Protein AF-0000000077541264 (afdb_homodimer)

Structure (mmCIF, N/CA/C/O backbone):
data_AF-0000000077541264-model_v1
#
loop_
_entity.id
_entity.type
_entity.pdbx_description
1 polymer 'Uncharacterized protein'
#
loop_
_atom_site.group_PDB
_atom_site.id
_atom_site.type_symbol
_atom_site.label_atom_id
_atom_site.label_alt_id
_atom_site.label_comp_id
_atom_site.label_asym_id
_atom_site.label_entity_id
_atom_site.label_seq_id
_atom_site.pdbx_PDB_ins_code
_atom_site.Cartn_x
_atom_site.Cartn_y
_atom_site.Cartn_z
_atom_site.occupancy
_atom_site.B_iso_or_equiv
_atom_site.auth_seq_id
_atom_site.auth_comp_id
_atom_site.auth_asym_id
_atom_site.auth_atom_id
_atom_site.pdbx_PDB_model_num
ATOM 1 N N . MET A 1 1 ? -2.215 32.094 -10.523 1 28.89 1 MET A N 1
ATOM 2 C CA . MET A 1 1 ? -2.414 31.5 -9.211 1 28.89 1 MET A CA 1
ATOM 3 C C . MET A 1 1 ? -1.686 30.172 -9.109 1 28.89 1 MET A C 1
ATOM 5 O O . MET A 1 1 ? -1.838 29.453 -8.117 1 28.89 1 MET A O 1
ATOM 9 N N . ALA A 1 2 ? -1.397 29.516 -10.156 1 43.06 2 ALA A N 1
ATOM 10 C CA . ALA A 1 2 ? -0.583 28.312 -10.312 1 43.06 2 ALA A CA 1
ATOM 11 C C . ALA A 1 2 ? 0.843 28.547 -9.82 1 43.06 2 ALA A C 1
ATOM 13 O O . ALA A 1 2 ? 1.668 27.641 -9.828 1 43.06 2 ALA A O 1
ATOM 14 N N . SER A 1 3 ? 1.383 29.672 -9.812 1 41.66 3 SER A N 1
ATOM 15 C CA . SER A 1 3 ? 2.689 30.203 -9.43 1 41.66 3 SER A CA 1
ATOM 16 C C . SER A 1 3 ? 3.025 29.844 -7.984 1 41.66 3 SER A C 1
ATOM 18 O O . SER A 1 3 ? 4.16 30.047 -7.539 1 41.66 3 SER A O 1
ATOM 20 N N . GLY A 1 4 ? 2.068 30 -7.016 1 40.31 4 GLY A N 1
ATOM 21 C CA . GLY A 1 4 ? 2.273 29.922 -5.578 1 40.31 4 GLY A CA 1
ATOM 22 C C . GLY A 1 4 ? 2.75 28.547 -5.125 1 40.31 4 GLY A C 1
ATOM 23 O O . GLY A 1 4 ? 3.07 28.359 -3.949 1 40.31 4 GLY A O 1
ATOM 24 N N . ALA A 1 5 ? 2.236 27.469 -5.66 1 46.62 5 ALA A N 1
ATOM 25 C CA . ALA A 1 5 ? 2.566 26.109 -5.238 1 46.62 5 ALA A CA 1
ATOM 26 C C . ALA A 1 5 ? 4.062 25.844 -5.371 1 46.62 5 ALA A C 1
ATOM 28 O O . ALA A 1 5 ? 4.633 25.078 -4.594 1 46.62 5 ALA A O 1
ATOM 29 N N . PHE A 1 6 ? 4.742 26.312 -6.535 1 51.78 6 PHE A N 1
ATOM 30 C CA . PHE A 1 6 ? 6.117 26.078 -6.965 1 51.78 6 PHE A CA 1
ATOM 31 C C . PHE A 1 6 ? 7.09 26.922 -6.156 1 51.78 6 PHE A C 1
ATOM 33 O O . PHE A 1 6 ? 8.273 27.016 -6.488 1 51.78 6 PHE A O 1
ATOM 40 N N . SER A 1 7 ? 6.59 27.984 -5.547 1 55.56 7 SER A N 1
ATOM 41 C CA . SER A 1 7 ? 7.562 28.938 -5.016 1 55.56 7 SER A CA 1
ATOM 42 C C . SER A 1 7 ? 8.484 28.266 -3.998 1 55.56 7 SER A C 1
ATOM 44 O O . SER A 1 7 ? 9.617 28.703 -3.801 1 55.56 7 SER A O 1
ATOM 46 N N . SER A 1 8 ? 8.07 27.094 -3.342 1 75.31 8 SER A N 1
ATOM 47 C CA . SER A 1 8 ? 8.914 26.594 -2.262 1 75.31 8 SER A CA 1
ATOM 48 C C . SER A 1 8 ? 9.648 25.312 -2.674 1 75.31 8 SER A C 1
ATOM 50 O O . SER A 1 8 ? 9.875 24.422 -1.851 1 75.31 8 SER A O 1
ATOM 52 N N . PHE A 1 9 ? 9.977 25.203 -4.059 1 87.94 9 PHE A N 1
ATOM 53 C CA . PHE A 1 9 ? 10.711 24.016 -4.48 1 87.94 9 PHE A CA 1
ATOM 54 C C . PHE A 1 9 ? 12.148 24.047 -3.984 1 87.94 9 PHE A C 1
ATOM 56 O O . PHE A 1 9 ? 12.789 25.109 -4.004 1 87.94 9 PHE A O 1
ATOM 63 N N . SER A 1 10 ? 12.68 23.016 -3.447 1 93.06 10 SER A N 1
ATOM 64 C CA . SER A 1 10 ? 14.055 22.766 -3.025 1 93.06 10 SER A CA 1
ATOM 65 C C . SER A 1 10 ? 14.617 21.516 -3.697 1 93.06 10 SER A C 1
ATOM 67 O O . SER A 1 10 ? 13.875 20.594 -4.016 1 93.06 10 SER A O 1
ATOM 69 N N . PRO A 1 11 ? 15.883 21.562 -4.09 1 94.31 11 PRO A N 1
ATOM 70 C CA . PRO A 1 11 ? 16.484 20.359 -4.664 1 94.31 11 PRO A CA 1
ATOM 71 C C . PRO A 1 11 ? 16.281 19.125 -3.797 1 94.31 11 PRO A C 1
ATOM 73 O O . PRO A 1 11 ? 16.281 18 -4.309 1 94.31 11 PRO A O 1
ATOM 76 N N . TRP A 1 12 ? 16.094 19.328 -2.498 1 96.12 12 TRP A N 1
ATOM 77 C CA . TRP A 1 12 ? 15.852 18.234 -1.571 1 96.12 12 TRP A CA 1
ATOM 78 C C . TRP A 1 12 ? 14.5 17.578 -1.847 1 96.12 12 TRP A C 1
ATOM 80 O O . TRP A 1 12 ? 14.203 16.5 -1.325 1 96.12 12 TRP A O 1
ATOM 90 N N . HIS A 1 13 ? 13.727 18.109 -2.699 1 98 13 HIS A N 1
ATOM 91 C CA . HIS A 1 13 ? 12.398 17.609 -3.012 1 98 13 HIS A CA 1
ATOM 92 C C . HIS A 1 13 ? 12.438 16.672 -4.215 1 98 13 HIS A C 1
ATOM 94 O O . HIS A 1 13 ? 11.461 15.984 -4.508 1 98 13 HIS A O 1
ATOM 100 N N . ILE A 1 14 ? 13.555 16.578 -4.91 1 97.44 14 ILE A N 1
ATOM 101 C CA . ILE A 1 14 ? 13.648 15.812 -6.148 1 97.44 14 ILE A CA 1
ATOM 102 C C . ILE A 1 14 ? 13.492 14.328 -5.844 1 97.44 14 ILE A C 1
ATOM 104 O O . ILE A 1 14 ? 12.664 13.648 -6.457 1 97.44 14 ILE A O 1
ATOM 108 N N . PRO A 1 15 ? 14.227 13.734 -4.852 1 97.88 15 PRO A N 1
ATOM 109 C CA . PRO A 1 15 ? 14.094 12.297 -4.586 1 97.88 15 PRO A CA 1
ATOM 110 C C . PRO A 1 15 ? 12.68 11.898 -4.188 1 97.88 15 PRO A C 1
ATOM 112 O O . PRO A 1 15 ? 12.109 10.969 -4.77 1 97.88 15 PRO A O 1
ATOM 115 N N . PRO A 1 16 ? 12.023 12.641 -3.275 1 98.5 16 PRO A N 1
ATOM 116 C CA . PRO A 1 16 ? 10.656 12.227 -2.939 1 98.5 16 PRO A CA 1
ATOM 117 C C . PRO A 1 16 ? 9.695 12.359 -4.117 1 98.5 16 PRO A C 1
ATOM 119 O O . PRO A 1 16 ? 8.781 11.539 -4.273 1 98.5 16 PRO A O 1
ATOM 122 N N . LEU A 1 17 ? 9.875 13.336 -4.934 1 98.44 17 LEU A N 1
ATOM 123 C CA . LEU A 1 17 ? 8.984 13.5 -6.078 1 98.44 17 LEU A CA 1
ATOM 124 C C . LEU A 1 17 ? 9.203 12.391 -7.102 1 98.44 17 LEU A C 1
ATOM 126 O O . LEU A 1 17 ? 8.258 11.945 -7.754 1 98.44 17 LEU A O 1
ATOM 130 N N . PHE A 1 18 ? 10.438 11.984 -7.234 1 98.62 18 PHE A N 1
ATOM 131 C CA . PHE A 1 18 ? 10.727 10.852 -8.102 1 98.62 18 PHE A CA 1
ATOM 132 C C . PHE A 1 18 ? 10.047 9.586 -7.586 1 98.62 18 PHE A C 1
ATOM 134 O O . PHE A 1 18 ? 9.414 8.859 -8.352 1 98.62 18 PHE A O 1
ATOM 141 N N . ILE A 1 19 ? 10.172 9.312 -6.305 1 98.75 19 ILE A N 1
ATOM 142 C CA . ILE A 1 19 ? 9.586 8.125 -5.691 1 98.75 19 ILE A CA 1
ATOM 143 C C . ILE A 1 19 ? 8.062 8.188 -5.816 1 98.75 19 ILE A C 1
ATOM 145 O O . ILE A 1 19 ? 7.422 7.195 -6.176 1 98.75 19 ILE A O 1
ATOM 149 N N . ALA A 1 20 ? 7.504 9.359 -5.523 1 98.88 20 ALA A N 1
ATOM 150 C CA . ALA A 1 20 ? 6.059 9.547 -5.645 1 98.88 20 ALA A CA 1
ATOM 151 C C . ALA A 1 20 ? 5.574 9.211 -7.051 1 98.88 20 ALA A C 1
ATOM 153 O O . ALA A 1 20 ? 4.566 8.531 -7.223 1 98.88 20 ALA A O 1
ATOM 154 N N . SER A 1 21 ? 6.309 9.695 -8.055 1 98.81 21 SER A N 1
ATOM 155 C CA . SER A 1 21 ? 5.941 9.453 -9.445 1 98.81 21 SER A CA 1
ATOM 156 C C . SER A 1 21 ? 6.102 7.98 -9.812 1 98.81 21 SER A C 1
ATOM 158 O O . SER A 1 21 ? 5.23 7.398 -10.461 1 98.81 21 SER A O 1
ATOM 160 N N . ALA A 1 22 ? 7.199 7.414 -9.383 1 98.69 22 ALA A N 1
ATOM 161 C CA . ALA A 1 22 ? 7.461 6.004 -9.664 1 98.69 22 ALA A CA 1
ATOM 162 C C . ALA A 1 22 ? 6.391 5.117 -9.039 1 98.69 22 ALA A C 1
ATOM 164 O O . ALA A 1 22 ? 5.949 4.141 -9.648 1 98.69 22 ALA A O 1
ATOM 165 N N . PHE A 1 23 ? 6.008 5.449 -7.836 1 98.88 23 PHE A N 1
ATOM 166 C CA . PHE A 1 23 ? 4.992 4.66 -7.148 1 98.88 23 PHE A CA 1
ATOM 167 C C . PHE A 1 23 ? 3.629 4.84 -7.809 1 98.88 23 PHE A C 1
ATOM 169 O O . PHE A 1 23 ? 2.887 3.871 -7.984 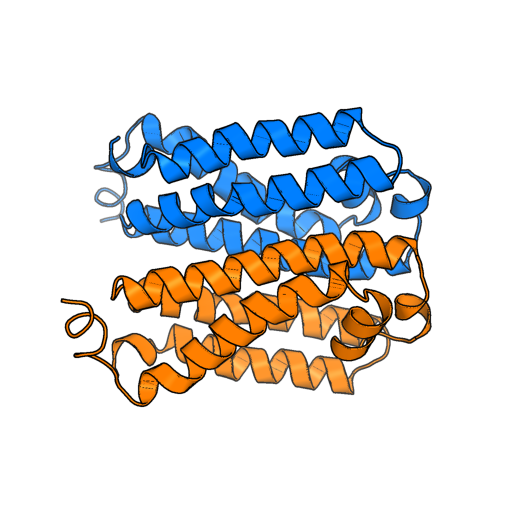1 98.88 23 PHE A O 1
ATOM 176 N N . THR A 1 24 ? 3.277 6.07 -8.172 1 98.75 24 THR A N 1
ATOM 177 C CA . THR A 1 24 ? 1.992 6.344 -8.805 1 98.75 24 THR A CA 1
ATOM 178 C C . THR A 1 24 ? 1.852 5.562 -10.102 1 98.75 24 THR A C 1
ATOM 180 O O . THR A 1 24 ? 0.883 4.82 -10.289 1 98.75 24 THR A O 1
ATOM 183 N N . LEU A 1 25 ? 2.85 5.699 -10.961 1 98.38 25 LEU A N 1
ATOM 184 C CA . LEU A 1 25 ? 2.783 5.09 -12.289 1 98.38 25 LEU A CA 1
ATOM 185 C C . LEU A 1 25 ? 3.152 3.611 -12.227 1 98.38 25 LEU A C 1
ATOM 187 O O . LEU A 1 25 ? 2.533 2.781 -12.891 1 98.38 25 LEU A O 1
ATOM 191 N N . GLY A 1 26 ? 4.215 3.316 -11.438 1 98.25 26 GLY A N 1
ATOM 192 C CA . GLY A 1 26 ? 4.625 1.929 -11.289 1 98.25 26 GLY A CA 1
ATOM 193 C C . GLY A 1 26 ? 3.553 1.051 -10.672 1 98.25 26 GLY A C 1
ATOM 194 O O . GLY A 1 26 ? 3.467 -0.141 -10.977 1 98.25 26 GLY A O 1
ATOM 195 N N . GLY A 1 27 ? 2.746 1.613 -9.766 1 98.62 27 GLY A N 1
ATOM 196 C CA . GLY A 1 27 ? 1.66 0.888 -9.117 1 98.62 27 GLY A CA 1
ATOM 197 C C . GLY A 1 27 ? 0.571 0.465 -10.086 1 98.62 27 GLY A C 1
ATOM 198 O O . GLY A 1 27 ? -0.255 -0.391 -9.766 1 98.62 27 GLY A O 1
ATOM 199 N N . LEU A 1 28 ? 0.599 0.986 -11.281 1 98.62 28 LEU A N 1
ATOM 200 C CA . LEU A 1 28 ? -0.413 0.646 -12.281 1 98.62 28 LEU A CA 1
ATOM 201 C C . LEU A 1 28 ? 0.08 -0.467 -13.195 1 98.62 28 LEU A C 1
ATOM 203 O O . LEU A 1 28 ? -0.717 -1.104 -13.891 1 98.62 28 LEU A O 1
ATOM 207 N N . LEU A 1 29 ? 1.353 -0.687 -13.195 1 98.75 29 LEU A N 1
ATOM 208 C CA . LEU A 1 29 ? 1.947 -1.649 -14.117 1 98.75 29 LEU A CA 1
ATOM 209 C C . LEU A 1 29 ? 1.366 -3.043 -13.898 1 98.75 29 LEU A C 1
ATOM 211 O O . LEU A 1 29 ? 1.094 -3.764 -14.859 1 98.75 29 LEU A O 1
ATOM 215 N N . PRO A 1 30 ? 1.152 -3.555 -12.664 1 98.81 30 PRO A N 1
ATOM 216 C CA . PRO A 1 30 ? 0.604 -4.898 -12.461 1 98.81 30 PRO A CA 1
ATOM 217 C C . PRO A 1 30 ? -0.776 -5.07 -13.094 1 98.81 30 PRO A C 1
ATOM 219 O O . PRO A 1 30 ? -1.188 -6.199 -13.383 1 98.81 30 PRO A O 1
ATOM 222 N N . PHE A 1 31 ? -1.53 -3.988 -13.32 1 98.69 31 PHE A N 1
ATOM 223 C CA . PHE A 1 31 ? -2.834 -4.07 -13.969 1 98.69 31 PHE A CA 1
ATOM 224 C C . PHE A 1 31 ? -2.68 -4.211 -15.477 1 98.69 31 PHE A C 1
ATOM 226 O O . PHE A 1 31 ? -3.527 -4.816 -16.141 1 98.69 31 PHE A O 1
ATOM 233 N N . LEU A 1 32 ? -1.635 -3.666 -16.031 1 98.5 32 LEU A N 1
ATOM 234 C CA . LEU A 1 32 ? -1.418 -3.639 -17.469 1 98.5 32 LEU A CA 1
ATOM 235 C C . LEU A 1 32 ? -0.627 -4.859 -17.922 1 98.5 32 LEU A C 1
ATOM 237 O O . LEU A 1 32 ? -0.954 -5.473 -18.938 1 98.5 32 LEU A O 1
ATOM 241 N N . ASN A 1 33 ? 0.39 -5.172 -17.25 1 98.75 33 ASN A N 1
ATOM 242 C CA . ASN A 1 33 ? 1.278 -6.293 -17.531 1 98.75 33 ASN A CA 1
ATOM 243 C C . ASN A 1 33 ? 1.837 -6.902 -16.25 1 98.75 33 ASN A C 1
ATOM 245 O O . ASN A 1 33 ? 2.975 -6.621 -15.867 1 98.75 33 ASN A O 1
ATOM 249 N N . PRO A 1 34 ? 1.029 -7.766 -15.656 1 98.62 34 PRO A N 1
ATOM 250 C CA . PRO A 1 34 ? 1.426 -8.273 -14.344 1 98.62 34 PRO A CA 1
ATOM 251 C C . PRO A 1 34 ? 2.709 -9.102 -14.391 1 98.62 34 PRO A C 1
ATOM 253 O O . PRO A 1 34 ? 3.521 -9.047 -13.469 1 98.62 34 PRO A O 1
ATOM 256 N N . ALA A 1 35 ? 2.928 -9.852 -15.445 1 98.81 35 ALA A N 1
ATOM 257 C CA . ALA A 1 35 ? 4.156 -10.633 -15.555 1 98.81 35 ALA A CA 1
ATOM 258 C C . ALA A 1 35 ? 5.383 -9.734 -15.562 1 98.81 35 ALA A C 1
ATOM 260 O O . ALA A 1 35 ? 6.363 -10 -14.867 1 98.81 35 ALA A O 1
ATOM 261 N N . ARG A 1 36 ? 5.309 -8.68 -16.344 1 98.69 36 ARG A N 1
ATOM 262 C CA . ARG A 1 36 ? 6.41 -7.723 -16.391 1 98.69 36 ARG A CA 1
ATOM 263 C C . ARG A 1 36 ? 6.617 -7.059 -15.039 1 98.69 36 ARG A C 1
ATOM 265 O O . ARG A 1 36 ? 7.758 -6.852 -14.609 1 98.69 36 ARG A O 1
ATOM 272 N N . ALA A 1 37 ? 5.547 -6.668 -14.391 1 98.88 37 ALA A N 1
ATOM 273 C CA . ALA A 1 37 ? 5.629 -6.039 -13.078 1 98.88 37 ALA A CA 1
ATOM 274 C C . ALA A 1 37 ? 6.336 -6.945 -12.078 1 98.88 37 ALA A C 1
ATOM 276 O O . ALA A 1 37 ? 7.191 -6.492 -11.312 1 98.88 37 ALA A O 1
ATOM 277 N N . ILE A 1 38 ? 5.973 -8.234 -12.086 1 98.88 38 ILE A N 1
ATOM 278 C CA . ILE A 1 38 ? 6.551 -9.195 -11.148 1 98.88 38 ILE A CA 1
ATOM 279 C C . ILE A 1 38 ? 8.031 -9.383 -11.453 1 98.88 38 ILE A C 1
ATOM 281 O O . ILE A 1 38 ? 8.859 -9.438 -10.539 1 98.88 38 ILE A O 1
ATOM 285 N N . ARG A 1 39 ? 8.391 -9.352 -12.75 1 98.69 39 ARG A N 1
ATOM 286 C CA . ARG A 1 39 ? 9.789 -9.445 -13.148 1 98.69 39 ARG A CA 1
ATOM 287 C C . ARG A 1 39 ? 10.57 -8.219 -12.695 1 98.69 39 ARG A C 1
ATOM 289 O O . ARG A 1 39 ? 11.695 -8.344 -12.195 1 98.69 39 ARG A O 1
ATOM 296 N N . GLU A 1 40 ? 9.992 -7.082 -12.883 1 98 40 GLU A N 1
ATOM 297 C CA . GLU A 1 40 ? 10.648 -5.844 -12.477 1 98 40 GLU A CA 1
ATOM 298 C C . GLU A 1 40 ? 10.828 -5.781 -10.969 1 98 40 GLU A C 1
ATOM 300 O O . GLU A 1 40 ? 11.797 -5.199 -10.469 1 98 40 GLU A O 1
ATOM 305 N N . PHE A 1 41 ? 9.914 -6.344 -10.305 1 98.75 41 PHE A N 1
ATOM 306 C CA . PHE A 1 41 ? 10.031 -6.445 -8.859 1 98.75 41 PHE A CA 1
ATOM 307 C C . PHE A 1 41 ? 11.211 -7.34 -8.477 1 98.75 41 PHE A C 1
ATOM 309 O O . PHE A 1 41 ? 11.836 -7.137 -7.434 1 98.75 41 PHE A O 1
ATOM 316 N N . GLY A 1 42 ? 11.5 -8.312 -9.312 1 98.44 42 GLY A N 1
ATOM 317 C CA . GLY A 1 42 ? 12.672 -9.156 -9.125 1 98.44 42 GLY A CA 1
ATOM 318 C C . GLY A 1 42 ? 12.32 -10.578 -8.711 1 98.44 42 GLY A C 1
ATOM 319 O O . GLY A 1 42 ? 13.195 -11.344 -8.312 1 98.44 42 GLY A O 1
ATOM 320 N N . LEU A 1 43 ? 11.094 -10.984 -8.82 1 98.81 43 LEU A N 1
ATOM 321 C CA . LEU A 1 43 ? 10.695 -12.328 -8.43 1 98.81 43 LEU A CA 1
ATOM 322 C C . LEU A 1 43 ? 10.945 -13.32 -9.562 1 98.81 43 LEU A C 1
ATOM 324 O O . LEU A 1 43 ? 11.047 -12.93 -10.727 1 98.81 43 LEU A O 1
ATOM 328 N N . PRO A 1 44 ? 11.102 -14.586 -9.203 1 98.75 44 PRO A N 1
ATOM 329 C CA . PRO A 1 44 ? 11.461 -15.586 -10.211 1 98.75 44 PRO A CA 1
ATOM 330 C C . PRO A 1 44 ? 10.414 -15.727 -11.305 1 98.75 44 PRO A C 1
ATOM 332 O O . PRO A 1 44 ? 9.242 -15.391 -11.094 1 98.75 44 PRO A O 1
ATOM 335 N N . GLU A 1 45 ? 10.883 -16.266 -12.406 1 98.62 45 GLU A N 1
ATOM 336 C CA . GLU A 1 45 ? 10.047 -16.438 -13.594 1 98.62 45 GLU A CA 1
ATOM 337 C C . GLU A 1 45 ? 8.828 -17.297 -13.297 1 98.62 45 GLU A C 1
ATOM 339 O O . GLU A 1 45 ? 7.758 -17.094 -13.867 1 98.62 45 GLU A O 1
ATOM 344 N N . GLY A 1 46 ? 8.945 -18.328 -12.445 1 98.5 46 GLY A N 1
ATOM 345 C CA . GLY A 1 46 ? 7.824 -19.172 -12.078 1 98.5 46 GLY A CA 1
ATOM 346 C C . GLY A 1 46 ? 6.68 -18.406 -11.453 1 98.5 46 GLY A C 1
ATOM 347 O O . GLY A 1 46 ? 5.512 -18.75 -11.656 1 98.5 46 GLY A O 1
ATOM 348 N N . ILE A 1 47 ? 7.047 -17.438 -10.703 1 98.81 47 ILE A N 1
ATOM 349 C CA . ILE A 1 47 ? 6.023 -16.578 -10.109 1 98.81 47 ILE A CA 1
ATOM 350 C C . ILE A 1 47 ? 5.465 -15.625 -11.164 1 98.81 47 ILE A C 1
ATOM 352 O O . ILE A 1 47 ? 4.25 -15.43 -11.258 1 98.81 47 ILE A O 1
ATOM 356 N N . ALA A 1 48 ? 6.332 -15.102 -11.984 1 98.81 48 ALA A N 1
ATOM 357 C CA . ALA A 1 48 ? 5.926 -14.148 -13.008 1 98.81 48 ALA A CA 1
ATOM 358 C C . ALA A 1 48 ? 4.949 -14.781 -13.992 1 98.81 48 ALA A C 1
ATOM 360 O O . ALA A 1 48 ? 4.078 -14.094 -14.539 1 98.81 48 ALA A O 1
ATOM 361 N N . ARG A 1 49 ? 5.012 -16.016 -14.172 1 98.44 49 ARG A N 1
ATOM 362 C CA . ARG A 1 49 ? 4.164 -16.672 -15.148 1 98.44 49 ARG A CA 1
ATOM 363 C C . ARG A 1 49 ? 2.883 -17.203 -14.508 1 98.44 49 ARG A C 1
ATOM 365 O O . ARG A 1 49 ? 1.971 -17.641 -15.203 1 98.44 49 ARG A O 1
ATOM 372 N N . SER A 1 50 ? 2.775 -17.125 -13.234 1 98.69 50 SER A N 1
ATOM 373 C CA . SER A 1 50 ? 1.64 -17.672 -12.5 1 98.69 50 SER A CA 1
ATOM 374 C C . SER A 1 50 ? 0.447 -16.719 -12.539 1 98.69 50 SER A C 1
ATOM 376 O O . SER A 1 50 ? 0.518 -15.609 -12.023 1 98.69 50 SER A O 1
ATOM 378 N N . GLN A 1 51 ? -0.635 -17.188 -13.031 1 98.12 51 GLN A N 1
ATOM 379 C CA . GLN A 1 51 ? -1.831 -16.359 -13.164 1 98.12 51 GLN A CA 1
ATOM 380 C C . GLN A 1 51 ? -2.381 -15.969 -11.797 1 98.12 51 GLN A C 1
ATOM 382 O O . GLN A 1 51 ? -2.742 -14.812 -11.578 1 98.12 51 GLN A O 1
ATOM 387 N N . PRO A 1 52 ? -2.447 -16.859 -10.828 1 98.56 52 PRO A N 1
ATOM 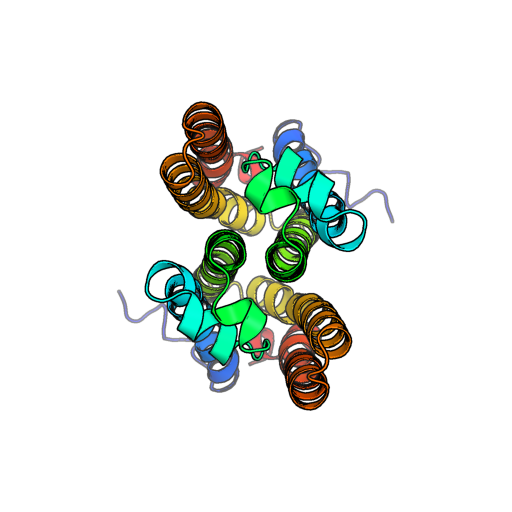388 C CA . PRO A 1 52 ? -2.877 -16.453 -9.484 1 98.56 52 PRO A CA 1
ATOM 389 C C . PRO A 1 52 ? -1.995 -15.359 -8.891 1 98.56 52 PRO A C 1
ATOM 391 O O . PRO A 1 52 ? -2.492 -14.469 -8.195 1 98.56 52 PRO A O 1
ATOM 394 N N . ALA A 1 53 ? -0.768 -15.43 -9.188 1 98.88 53 ALA A N 1
ATOM 395 C CA . ALA A 1 53 ? 0.15 -14.406 -8.695 1 98.88 53 ALA A CA 1
ATOM 396 C C . ALA A 1 53 ? -0.157 -13.047 -9.32 1 98.88 53 ALA A C 1
ATOM 398 O O . ALA A 1 53 ? 0.04 -12.008 -8.695 1 98.88 53 ALA A O 1
ATOM 399 N N . HIS A 1 54 ? -0.624 -13.109 -10.523 1 98.88 54 HIS A N 1
ATOM 400 C CA . HIS A 1 54 ? -0.94 -11.867 -11.227 1 98.88 54 HIS A CA 1
ATOM 401 C C . HIS A 1 54 ? -2.025 -11.086 -10.5 1 98.88 54 HIS A C 1
ATOM 403 O O . HIS A 1 54 ? -1.906 -9.867 -10.32 1 98.88 54 HIS A O 1
ATOM 409 N N . THR A 1 55 ? -3.057 -11.742 -10.125 1 98.88 55 THR A N 1
ATOM 410 C CA . THR A 1 55 ? -4.148 -11.086 -9.414 1 98.88 55 THR A CA 1
ATOM 411 C C . THR A 1 55 ? -3.65 -10.484 -8.102 1 98.88 55 THR A C 1
ATOM 413 O O . THR A 1 55 ? -3.934 -9.32 -7.801 1 98.88 55 THR A O 1
ATOM 416 N N . CYS A 1 56 ? -2.885 -11.211 -7.367 1 98.94 56 CYS A N 1
ATOM 417 C CA . CYS A 1 56 ? -2.385 -10.758 -6.074 1 98.94 56 CYS A CA 1
ATOM 418 C C . CYS A 1 56 ? -1.427 -9.586 -6.242 1 98.94 56 CYS A C 1
ATOM 420 O O . CYS A 1 56 ? -1.427 -8.656 -5.434 1 98.94 56 CYS A O 1
ATOM 422 N N . PHE A 1 57 ? -0.666 -9.625 -7.277 1 98.94 57 PHE A N 1
ATOM 423 C CA . PHE A 1 57 ? 0.303 -8.562 -7.492 1 98.94 57 PHE A CA 1
ATOM 424 C C . PHE A 1 57 ? -0.391 -7.281 -7.949 1 98.94 57 PHE A C 1
ATOM 426 O O . PHE A 1 57 ? 0.083 -6.18 -7.672 1 98.94 57 PHE A O 1
ATOM 433 N N . ALA A 1 58 ? -1.495 -7.441 -8.656 1 98.94 58 ALA A N 1
ATOM 434 C CA . ALA A 1 58 ? -2.283 -6.266 -9.016 1 98.94 58 ALA A CA 1
ATOM 435 C C . ALA A 1 58 ? -2.873 -5.602 -7.773 1 98.94 58 ALA A C 1
ATOM 437 O O . ALA A 1 58 ? -2.941 -4.371 -7.691 1 98.94 58 ALA A O 1
ATOM 438 N N . VAL A 1 59 ? -3.299 -6.363 -6.785 1 98.94 59 VAL A N 1
ATOM 439 C CA . VAL A 1 59 ? -3.77 -5.805 -5.52 1 98.94 59 VAL A CA 1
ATOM 440 C C . VAL A 1 59 ? -2.65 -4.996 -4.863 1 98.94 59 VAL A C 1
ATOM 442 O O . VAL A 1 59 ? -2.875 -3.877 -4.398 1 98.94 59 VAL A O 1
ATOM 445 N N . TYR A 1 60 ? -1.48 -5.586 -4.848 1 98.88 60 TYR A N 1
ATOM 446 C CA . TYR A 1 60 ? -0.29 -4.887 -4.371 1 98.88 60 TYR A CA 1
ATOM 447 C C . TYR A 1 60 ? -0.092 -3.574 -5.113 1 98.88 60 TYR A C 1
ATOM 449 O O . TYR A 1 60 ? 0.161 -2.535 -4.5 1 98.88 60 TYR A O 1
ATOM 457 N N . GLY A 1 61 ? -0.172 -3.609 -6.422 1 98.88 61 GLY A N 1
ATOM 458 C CA . GLY A 1 61 ? 0.052 -2.436 -7.246 1 98.88 61 GLY A CA 1
ATOM 459 C C . GLY A 1 61 ? -0.855 -1.271 -6.891 1 98.88 61 GLY A C 1
ATOM 460 O O . GLY A 1 61 ? -0.421 -0.118 -6.887 1 98.88 61 GLY A O 1
ATOM 461 N N . SER A 1 62 ? -2.08 -1.545 -6.617 1 98.88 62 SER A N 1
ATOM 462 C CA . SER A 1 62 ? -3.023 -0.489 -6.262 1 98.88 62 SER A CA 1
ATOM 463 C C . SER A 1 62 ? -2.602 0.221 -4.98 1 98.88 62 SER A C 1
ATOM 465 O O . SER A 1 62 ? -2.766 1.437 -4.855 1 98.88 62 SER A O 1
ATOM 467 N N . ARG A 1 63 ? -2.078 -0.518 -3.996 1 98.88 63 ARG A N 1
ATOM 468 C CA . ARG A 1 63 ? -1.624 0.104 -2.756 1 98.88 63 ARG A CA 1
ATOM 469 C C . ARG A 1 63 ? -0.405 0.986 -3.002 1 98.88 63 ARG A C 1
ATOM 471 O O . ARG A 1 63 ? -0.224 2.006 -2.332 1 98.88 63 ARG A O 1
ATOM 478 N N . VAL A 1 64 ? 0.45 0.494 -3.912 1 98.88 64 VAL A N 1
ATOM 479 C CA . VAL A 1 64 ? 1.633 1.274 -4.258 1 98.88 64 VAL A CA 1
ATOM 480 C C . VAL A 1 64 ? 1.212 2.584 -4.922 1 98.88 64 VAL A C 1
ATOM 482 O O . VAL A 1 64 ? 1.759 3.646 -4.617 1 98.88 64 VAL A O 1
ATOM 485 N N . SER A 1 65 ? 0.273 2.518 -5.793 1 98.81 65 SER A N 1
ATOM 486 C CA . SER A 1 65 ? -0.227 3.727 -6.438 1 98.81 65 SER A CA 1
ATOM 487 C C . SER A 1 65 ? -0.832 4.688 -5.422 1 98.81 65 SER A C 1
ATOM 489 O O . SER A 1 65 ? -0.668 5.906 -5.535 1 98.81 65 SER A O 1
ATOM 491 N N . ILE A 1 66 ? -1.562 4.184 -4.453 1 98.88 66 ILE A N 1
ATOM 492 C CA . ILE A 1 66 ? -2.137 5.008 -3.393 1 98.88 66 ILE A CA 1
ATOM 493 C C . ILE A 1 66 ? -1.023 5.73 -2.641 1 98.88 66 ILE A C 1
ATOM 495 O O . ILE A 1 66 ? -1.129 6.93 -2.365 1 98.88 66 ILE A O 1
ATOM 499 N N . MET A 1 67 ? 0.025 5.031 -2.314 1 98.81 67 MET A N 1
ATOM 500 C CA . MET A 1 67 ? 1.154 5.648 -1.625 1 98.81 67 MET A CA 1
ATOM 501 C C . MET A 1 67 ? 1.767 6.762 -2.471 1 98.81 67 MET A C 1
ATOM 503 O O . MET A 1 67 ? 2.045 7.852 -1.964 1 98.81 67 MET A O 1
ATOM 507 N N . GLY A 1 68 ? 1.958 6.469 -3.744 1 98.88 68 GLY A N 1
ATOM 508 C CA . GLY A 1 68 ? 2.502 7.484 -4.629 1 98.88 68 GLY A CA 1
ATOM 509 C C . GLY A 1 68 ? 1.643 8.734 -4.707 1 98.88 68 GLY A C 1
ATOM 510 O O . GLY A 1 68 ? 2.145 9.844 -4.566 1 98.88 68 GLY A O 1
ATOM 511 N N . VAL A 1 69 ? 0.397 8.586 -4.891 1 98.88 69 VAL A N 1
ATOM 512 C CA . VAL A 1 69 ? -0.531 9.703 -5.012 1 98.88 69 VAL A CA 1
ATOM 513 C C . VAL A 1 69 ? -0.584 10.477 -3.693 1 98.88 69 VAL A C 1
ATOM 515 O O . VAL A 1 69 ? -0.634 11.703 -3.691 1 98.88 69 VAL A O 1
ATOM 518 N N . SER A 1 70 ? -0.626 9.727 -2.584 1 98.88 70 SER A N 1
ATOM 519 C CA . SER A 1 70 ? -0.605 10.391 -1.285 1 98.88 70 SER A CA 1
ATOM 520 C C . SER A 1 70 ? 0.625 11.281 -1.139 1 98.88 70 SER A C 1
ATOM 522 O O . SER A 1 70 ? 0.53 12.398 -0.639 1 98.88 70 SER A O 1
ATOM 524 N N . MET A 1 71 ? 1.763 10.75 -1.564 1 98.88 71 MET A N 1
ATOM 525 C CA . MET A 1 71 ? 2.994 11.531 -1.479 1 98.88 71 MET A CA 1
ATOM 526 C C . MET A 1 71 ? 2.891 12.805 -2.311 1 98.88 71 MET A C 1
ATOM 528 O O . MET A 1 71 ? 3.285 13.883 -1.856 1 98.88 71 MET A O 1
ATOM 532 N N . TRP A 1 72 ? 2.322 12.695 -3.475 1 98.75 72 TRP A N 1
ATOM 533 C CA . TRP A 1 72 ? 2.111 13.867 -4.316 1 98.75 72 TRP A CA 1
ATOM 534 C C . TRP A 1 72 ? 1.182 14.867 -3.639 1 98.75 72 TRP A C 1
ATOM 536 O O . TRP A 1 72 ? 1.447 16.078 -3.635 1 98.75 72 TRP A O 1
ATOM 546 N N . ILE A 1 73 ? 0.118 14.422 -3.078 1 98.75 73 ILE A N 1
ATOM 547 C CA . ILE A 1 73 ? -0.857 15.297 -2.436 1 98.75 73 ILE A CA 1
ATOM 548 C C . ILE A 1 73 ? -0.202 16.031 -1.265 1 98.75 73 ILE A C 1
ATOM 550 O O . ILE A 1 73 ? -0.352 17.25 -1.121 1 98.75 73 ILE A O 1
ATOM 554 N N . PHE A 1 74 ? 0.49 15.25 -0.471 1 98.5 74 PHE A N 1
ATOM 555 C CA . PHE A 1 74 ? 1.144 15.875 0.675 1 98.5 74 PHE A CA 1
ATOM 556 C C . PHE A 1 74 ? 2.15 16.922 0.22 1 98.5 74 PHE A C 1
ATOM 558 O O . PHE A 1 74 ? 2.25 18 0.817 1 98.5 74 PHE A O 1
ATOM 565 N N . TYR A 1 75 ? 2.861 16.641 -0.831 1 98.31 75 TYR A N 1
ATOM 566 C CA . TYR A 1 75 ? 3.83 17.594 -1.347 1 98.31 75 TYR A CA 1
ATOM 567 C C . TYR A 1 75 ? 3.139 18.875 -1.798 1 98.31 75 TYR A C 1
ATOM 569 O O . TYR A 1 75 ? 3.564 19.984 -1.441 1 98.31 75 TYR A O 1
ATOM 577 N N . LEU A 1 76 ? 2.113 18.75 -2.523 1 97.31 76 LEU A N 1
ATOM 578 C CA . LEU A 1 76 ? 1.419 19.906 -3.096 1 97.31 76 LEU A CA 1
ATOM 579 C C . LEU A 1 76 ? 0.746 20.719 -2.004 1 97.31 76 LEU A C 1
ATOM 581 O O . LEU A 1 76 ? 0.552 21.938 -2.166 1 97.31 76 LEU A O 1
ATOM 585 N N . ARG A 1 77 ? 0.49 20.109 -0.847 1 96.69 77 ARG A N 1
ATOM 586 C CA . ARG A 1 77 ? -0.109 20.781 0.298 1 96.69 77 ARG A CA 1
ATOM 587 C C . ARG A 1 77 ? 0.96 21.422 1.175 1 96.69 77 ARG A C 1
ATOM 589 O O . ARG A 1 77 ? 0.645 22.062 2.184 1 96.69 77 ARG A O 1
ATOM 596 N N . GLY A 1 78 ? 2.199 21.188 0.848 1 96.38 78 GLY A N 1
ATOM 597 C CA . GLY A 1 78 ? 3.287 21.656 1.689 1 96.38 78 GLY A CA 1
ATOM 598 C C . GLY A 1 78 ? 3.457 20.844 2.957 1 96.38 78 GLY A C 1
ATOM 599 O O . GLY A 1 78 ? 4.109 21.281 3.904 1 96.38 78 GLY A O 1
ATOM 600 N N . ASP A 1 79 ? 2.74 19.75 2.99 1 97.31 79 ASP A N 1
ATOM 601 C CA . ASP A 1 79 ? 2.834 18.875 4.145 1 97.31 79 ASP A CA 1
ATOM 602 C C . ASP A 1 79 ? 4.012 17.906 4.004 1 97.31 79 ASP A C 1
ATOM 604 O O . ASP A 1 79 ? 3.82 16.688 3.924 1 97.31 79 ASP A O 1
ATOM 608 N N . PHE A 1 80 ? 5.23 18.453 4.152 1 97.88 80 PHE A N 1
ATOM 609 C CA . PHE A 1 80 ? 6.445 17.688 3.914 1 97.88 80 PHE A CA 1
ATOM 610 C C . PHE A 1 80 ? 6.68 16.688 5.035 1 97.88 80 PHE A C 1
ATOM 612 O O . PHE A 1 80 ? 7.254 15.617 4.805 1 97.88 80 PHE A O 1
ATOM 619 N N . LYS A 1 81 ? 6.242 17.031 6.191 1 98.06 81 LYS A N 1
ATOM 620 C CA . LYS A 1 81 ? 6.402 16.109 7.312 1 98.06 81 LYS A CA 1
ATOM 621 C C . LYS A 1 81 ? 5.652 14.805 7.066 1 98.06 81 LYS A C 1
ATOM 623 O O . LYS A 1 81 ? 6.176 13.719 7.336 1 98.06 81 LYS A O 1
ATOM 628 N N . SER A 1 82 ? 4.383 14.867 6.59 1 98.5 82 SER A N 1
ATOM 629 C CA . SER A 1 82 ? 3.607 13.672 6.273 1 98.5 82 SER A CA 1
ATOM 630 C C . SER A 1 82 ? 4.254 12.875 5.145 1 98.5 82 SER A C 1
ATOM 632 O O . SER A 1 82 ? 4.262 11.641 5.168 1 98.5 82 SER A O 1
ATOM 634 N N . LEU A 1 83 ? 4.762 13.609 4.141 1 98.69 83 LEU A N 1
ATOM 635 C CA . LEU A 1 83 ? 5.488 12.953 3.059 1 98.69 83 LEU A CA 1
ATOM 636 C C . LEU A 1 83 ? 6.707 12.211 3.596 1 98.69 83 LEU A C 1
ATOM 638 O O . LEU A 1 83 ? 6.93 11.047 3.244 1 98.69 83 LEU A O 1
ATOM 642 N N . ASP A 1 84 ? 7.477 12.844 4.496 1 98.88 84 ASP A N 1
ATOM 643 C CA . ASP A 1 84 ? 8.641 12.219 5.117 1 98.88 84 ASP A CA 1
ATOM 644 C C . ASP A 1 84 ? 8.227 10.992 5.934 1 98.88 84 ASP A C 1
ATOM 646 O O . ASP A 1 84 ? 8.953 10 5.977 1 98.88 84 ASP A O 1
ATOM 650 N N . THR A 1 85 ? 7.109 11.102 6.582 1 98.88 85 THR A N 1
ATOM 651 C CA . THR A 1 85 ? 6.613 9.977 7.367 1 98.88 85 THR A CA 1
ATOM 652 C C . THR A 1 85 ? 6.348 8.766 6.477 1 98.88 85 THR A C 1
ATOM 654 O O . THR A 1 85 ? 6.75 7.652 6.805 1 98.88 85 THR A O 1
ATOM 657 N N . LEU A 1 86 ? 5.641 8.961 5.328 1 98.88 86 LEU A N 1
ATOM 658 C CA . LEU A 1 86 ? 5.391 7.859 4.406 1 98.88 86 LEU A CA 1
ATOM 659 C C . LEU A 1 86 ? 6.699 7.266 3.902 1 98.88 86 LEU A C 1
ATOM 661 O O . LEU A 1 86 ? 6.844 6.043 3.828 1 98.88 86 LEU A O 1
ATOM 665 N N . MET A 1 87 ? 7.633 8.133 3.549 1 98.88 87 MET A N 1
ATOM 666 C CA . MET A 1 87 ? 8.922 7.652 3.061 1 98.88 87 MET A CA 1
ATOM 667 C C . MET A 1 87 ? 9.641 6.84 4.133 1 98.88 87 MET A C 1
ATOM 669 O O . MET A 1 87 ? 10.25 5.809 3.838 1 98.88 87 MET A O 1
ATOM 673 N N . ALA A 1 88 ? 9.641 7.289 5.391 1 98.94 88 ALA A N 1
ATOM 674 C CA . ALA A 1 88 ? 10.266 6.543 6.484 1 98.94 88 ALA A CA 1
ATOM 675 C C . ALA A 1 88 ? 9.672 5.141 6.594 1 98.94 88 ALA A C 1
ATOM 677 O O . ALA A 1 88 ? 10.406 4.172 6.824 1 98.94 88 ALA A O 1
ATOM 678 N N . LEU A 1 89 ? 8.406 5.027 6.402 1 98.88 89 LEU A N 1
ATOM 679 C CA . LEU A 1 89 ? 7.719 3.754 6.578 1 98.88 89 LEU A CA 1
ATOM 680 C C . LEU A 1 89 ? 8.016 2.811 5.418 1 98.88 89 LEU A C 1
ATOM 682 O O . LEU A 1 89 ? 7.77 1.605 5.516 1 98.88 89 LEU A O 1
ATOM 686 N N . LEU A 1 90 ? 8.555 3.303 4.312 1 98.75 90 LEU A N 1
ATOM 687 C CA . LEU A 1 90 ? 8.953 2.443 3.205 1 98.75 90 LEU A CA 1
ATOM 688 C C . LEU A 1 90 ? 10.109 1.539 3.609 1 98.75 90 LEU A C 1
ATOM 690 O O . LEU A 1 90 ? 10.406 0.554 2.93 1 98.75 90 LEU A O 1
ATOM 694 N N . PHE A 1 91 ? 10.758 1.915 4.707 1 98.81 91 PHE A N 1
ATOM 695 C CA . PHE A 1 91 ? 11.734 0.976 5.254 1 98.81 91 PHE A CA 1
ATOM 696 C C . PHE A 1 91 ? 11.094 -0.387 5.492 1 98.81 91 PHE A C 1
ATOM 698 O O . PHE A 1 91 ? 11.703 -1.421 5.203 1 98.81 91 PHE A O 1
ATOM 705 N N . TRP A 1 92 ? 9.891 -0.4 6.051 1 98.81 92 TRP A N 1
ATOM 706 C CA . TRP A 1 92 ? 9.18 -1.654 6.285 1 98.81 92 TRP A CA 1
ATOM 707 C C . TRP A 1 92 ? 8.922 -2.385 4.973 1 98.81 92 TRP A C 1
ATOM 709 O O . TRP A 1 92 ? 9.023 -3.613 4.91 1 98.81 92 TRP A O 1
ATOM 719 N N . ALA A 1 93 ? 8.555 -1.715 3.912 1 98.75 93 ALA A N 1
ATOM 720 C CA . ALA A 1 93 ? 8.375 -2.33 2.6 1 98.75 93 ALA A CA 1
ATOM 721 C C . ALA A 1 93 ? 9.648 -3.025 2.141 1 98.75 93 ALA A C 1
ATOM 723 O O . ALA A 1 93 ? 9.602 -4.137 1.609 1 98.75 93 ALA A O 1
ATOM 724 N N . GLY A 1 94 ? 10.773 -2.314 2.328 1 98.81 94 GLY A N 1
ATOM 725 C CA . GLY A 1 94 ? 12.047 -2.896 1.931 1 98.81 94 GLY A CA 1
ATOM 726 C C . GLY A 1 94 ? 12.422 -4.125 2.74 1 98.81 94 GLY A C 1
ATOM 727 O O . GLY A 1 94 ? 13.008 -5.07 2.209 1 98.81 94 GLY A O 1
ATOM 728 N N . VAL A 1 95 ? 12.172 -4.121 4.027 1 98.81 95 VAL A N 1
ATOM 729 C CA . VAL A 1 95 ? 12.406 -5.285 4.871 1 98.81 95 VAL A CA 1
ATOM 730 C C . VAL A 1 95 ? 11.578 -6.465 4.371 1 98.81 95 VAL A C 1
ATOM 732 O O . VAL A 1 95 ? 12.102 -7.566 4.18 1 98.81 95 VAL A O 1
ATOM 735 N N . ALA A 1 96 ? 10.312 -6.25 4.137 1 98.88 96 ALA A N 1
ATOM 736 C CA . ALA A 1 96 ? 9.422 -7.293 3.645 1 98.88 96 ALA A CA 1
ATOM 737 C C . ALA A 1 96 ? 9.867 -7.797 2.275 1 98.88 96 ALA A C 1
ATOM 739 O O . ALA A 1 96 ? 9.953 -9.008 2.053 1 98.88 96 ALA A O 1
ATOM 740 N N . ASP A 1 97 ? 10.07 -6.832 1.343 1 98.88 97 ASP A N 1
ATOM 741 C CA . ASP A 1 97 ? 10.484 -7.199 -0.01 1 98.88 97 ASP A CA 1
ATOM 742 C C . ASP A 1 97 ? 11.789 -7.984 0.006 1 98.88 97 ASP A C 1
ATOM 744 O O . ASP A 1 97 ? 11.938 -8.961 -0.729 1 98.88 97 ASP A O 1
ATOM 748 N N . GLY A 1 98 ? 12.773 -7.418 0.775 1 98.81 98 GLY A N 1
ATOM 749 C CA . GLY A 1 98 ? 14.031 -8.141 0.895 1 98.81 98 GLY A CA 1
ATOM 750 C C . GLY A 1 98 ? 13.859 -9.562 1.402 1 98.81 98 GLY A C 1
ATOM 751 O O . GLY A 1 98 ? 14.43 -10.5 0.844 1 98.81 98 GLY A O 1
ATOM 752 N N . TYR A 1 99 ? 13.109 -9.758 2.439 1 98.81 99 TYR A N 1
ATOM 753 C CA . TYR A 1 99 ? 12.844 -11.062 3.023 1 98.81 99 TYR A CA 1
ATOM 754 C C . TYR A 1 99 ? 12.188 -11.992 2.01 1 98.81 99 TYR A C 1
ATOM 756 O O . TYR A 1 99 ? 12.602 -13.141 1.848 1 98.81 99 TYR A O 1
ATOM 764 N N . LEU A 1 100 ? 11.164 -11.547 1.328 1 98.81 100 LEU A N 1
ATOM 765 C CA . LEU A 1 100 ? 10.406 -12.375 0.392 1 98.81 100 LEU A CA 1
ATOM 766 C C . LEU A 1 100 ? 11.258 -12.758 -0.81 1 98.81 100 LEU A C 1
ATOM 768 O O . LEU A 1 100 ? 11.203 -13.898 -1.28 1 98.81 100 LEU A O 1
ATOM 772 N N . CYS A 1 101 ? 12 -11.781 -1.33 1 98.81 101 CYS A N 1
ATOM 773 C CA . CYS A 1 101 ? 12.898 -12.094 -2.432 1 98.81 101 CYS A CA 1
ATOM 774 C C . CYS A 1 101 ? 13.945 -13.117 -2.01 1 98.81 101 CYS A C 1
ATOM 776 O O . CYS A 1 101 ? 14.266 -14.031 -2.771 1 98.81 101 CYS A O 1
ATOM 778 N N . TRP A 1 102 ? 14.531 -12.93 -0.797 1 98.69 102 TRP A N 1
ATOM 779 C CA . TRP A 1 102 ? 15.477 -13.906 -0.277 1 98.69 102 TRP A CA 1
ATOM 780 C C . TRP A 1 102 ? 14.844 -15.289 -0.195 1 98.69 102 TRP A C 1
ATOM 782 O O . TRP A 1 102 ? 15.438 -16.281 -0.629 1 98.69 102 TRP A O 1
ATOM 792 N N . LYS A 1 103 ? 13.688 -15.422 0.331 1 98.31 103 LYS A N 1
ATOM 793 C CA . LYS A 1 103 ? 12.953 -16.672 0.48 1 98.31 103 LYS A CA 1
ATOM 794 C C . LYS A 1 103 ? 12.695 -17.328 -0.877 1 98.31 103 LYS A C 1
ATOM 796 O O . LYS A 1 103 ? 12.656 -18.547 -0.989 1 98.31 103 LYS A O 1
ATOM 801 N N . GLU A 1 104 ? 12.508 -16.5 -1.924 1 98.62 104 GLU A N 1
ATOM 802 C CA . GLU A 1 104 ? 12.203 -17 -3.264 1 98.62 104 GLU A CA 1
ATOM 803 C C . GLU A 1 104 ? 13.477 -17.312 -4.039 1 98.62 104 GLU A C 1
ATOM 805 O O . GLU A 1 104 ? 13.43 -17.625 -5.23 1 98.62 104 GLU A O 1
ATOM 810 N N . GLY A 1 105 ? 14.594 -17.141 -3.412 1 98.5 105 GLY A N 1
ATOM 811 C CA . GLY A 1 105 ? 15.852 -17.578 -3.998 1 98.5 105 GLY A CA 1
ATOM 812 C C . GLY A 1 105 ? 16.5 -16.547 -4.891 1 98.5 105 GLY A C 1
ATOM 813 O O . GLY A 1 105 ? 17.234 -16.891 -5.816 1 98.5 105 GLY A O 1
ATOM 814 N N . VAL A 1 106 ? 16.203 -15.289 -4.668 1 98.62 106 VAL A N 1
ATOM 815 C CA . VAL A 1 106 ? 16.812 -14.227 -5.449 1 98.62 106 VAL A CA 1
ATOM 816 C C . VAL A 1 106 ? 17.484 -13.219 -4.516 1 98.62 106 VAL A C 1
ATOM 818 O O . VAL A 1 106 ? 17.125 -12.039 -4.516 1 98.62 106 VAL A O 1
ATOM 821 N N . PRO A 1 107 ? 18.594 -13.562 -3.824 1 98.44 107 PRO A N 1
ATOM 822 C CA . PRO A 1 107 ? 19.203 -12.758 -2.766 1 98.44 107 PRO A CA 1
ATOM 823 C C . PRO A 1 107 ? 19.766 -11.43 -3.277 1 98.44 107 PRO A C 1
ATOM 825 O O . PRO A 1 107 ? 19.812 -10.445 -2.529 1 98.44 107 PRO A O 1
ATOM 828 N N . GLY A 1 108 ? 20.25 -11.406 -4.523 1 98.75 108 GLY A N 1
ATOM 829 C CA . GLY A 1 108 ? 20.703 -10.133 -5.074 1 98.75 108 GLY A CA 1
ATOM 830 C C . GLY A 1 108 ? 19.609 -9.078 -5.078 1 98.75 108 GLY A C 1
ATOM 831 O O . GLY A 1 108 ? 19.844 -7.934 -4.68 1 98.75 108 GLY A O 1
ATOM 832 N N . ARG A 1 109 ? 18.453 -9.422 -5.562 1 98.62 109 ARG A N 1
ATOM 833 C CA . ARG A 1 109 ? 17.312 -8.516 -5.555 1 98.62 109 ARG A CA 1
ATOM 834 C C . ARG A 1 109 ? 16.875 -8.195 -4.129 1 98.62 109 ARG A C 1
ATOM 836 O O . ARG A 1 109 ? 16.438 -7.078 -3.844 1 98.62 109 ARG A O 1
ATOM 843 N N . ALA A 1 110 ? 16.938 -9.203 -3.268 1 98.81 110 ALA A N 1
ATOM 844 C CA . ALA A 1 110 ? 16.625 -8.992 -1.856 1 98.81 110 ALA A CA 1
ATOM 845 C C . ALA A 1 110 ? 17.469 -7.863 -1.276 1 98.81 110 ALA A C 1
ATOM 847 O O . ALA A 1 110 ? 16.953 -6.953 -0.627 1 98.81 110 ALA A O 1
ATOM 848 N N . LEU A 1 111 ? 18.766 -7.957 -1.508 1 98.62 111 LEU A N 1
ATOM 849 C CA . LEU A 1 111 ? 19.703 -6.961 -0.997 1 98.62 111 LEU A CA 1
ATOM 850 C C . LEU A 1 111 ? 19.438 -5.59 -1.607 1 98.62 111 LEU A C 1
ATOM 852 O O . LEU A 1 111 ? 19.5 -4.574 -0.914 1 98.62 111 LEU A O 1
ATOM 856 N N . PHE A 1 112 ? 19.188 -5.531 -2.846 1 98.56 112 PHE A N 1
ATOM 857 C CA . PHE A 1 112 ? 18.891 -4.277 -3.531 1 98.56 112 PHE A CA 1
ATOM 858 C C . PHE A 1 112 ? 17.672 -3.598 -2.924 1 98.56 112 PHE A C 1
ATOM 860 O O . PHE A 1 112 ? 17.719 -2.41 -2.594 1 98.56 112 PHE A O 1
ATOM 867 N N . ARG A 1 113 ? 16.594 -4.328 -2.787 1 98.56 113 ARG A N 1
ATOM 868 C CA . ARG A 1 113 ? 15.352 -3.758 -2.285 1 98.56 113 ARG A CA 1
ATOM 869 C C . ARG A 1 113 ? 15.492 -3.312 -0.835 1 98.56 113 ARG A C 1
ATOM 871 O O . ARG A 1 113 ? 15 -2.252 -0.452 1 98.56 113 ARG A O 1
ATOM 878 N N . PHE A 1 114 ? 16.172 -4.141 -0.075 1 98.75 114 PHE A N 1
ATOM 879 C CA . PHE A 1 114 ? 16.406 -3.77 1.315 1 98.75 114 PHE A CA 1
ATOM 880 C C . PHE A 1 114 ? 17.266 -2.516 1.405 1 98.75 114 PHE A C 1
ATOM 882 O O . PHE A 1 114 ? 16.938 -1.579 2.137 1 98.75 114 PHE A O 1
ATOM 889 N N . SER A 1 115 ? 18.344 -2.404 0.645 1 98.75 115 SER A N 1
ATOM 890 C CA . SER A 1 115 ? 19.25 -1.264 0.691 1 98.75 115 SER A CA 1
ATOM 891 C C . SER A 1 115 ? 18.578 0.004 0.183 1 98.75 115 SER A C 1
ATOM 893 O O . SER A 1 115 ? 18.781 1.088 0.736 1 98.75 115 SER A O 1
ATOM 895 N N . ALA A 1 116 ? 17.844 -0.163 -0.908 1 98.5 116 ALA A N 1
ATOM 896 C CA . ALA A 1 116 ? 17.078 0.976 -1.423 1 98.5 116 ALA A CA 1
ATOM 897 C C . ALA A 1 116 ? 16.141 1.536 -0.358 1 98.5 116 ALA A C 1
ATOM 899 O O . ALA A 1 116 ? 15.984 2.754 -0.242 1 98.5 116 ALA A O 1
ATOM 900 N N . SER A 1 117 ? 15.547 0.592 0.424 1 98.69 117 SER A N 1
ATOM 901 C CA . SER A 1 117 ? 14.602 1.048 1.436 1 98.69 117 SER A CA 1
ATOM 902 C C . SER A 1 117 ? 15.312 1.754 2.584 1 98.69 117 SER A C 1
ATOM 904 O O . SER A 1 117 ? 14.734 2.619 3.242 1 98.69 117 SER A O 1
ATOM 906 N N . LEU A 1 118 ? 16.578 1.385 2.906 1 98.69 118 LEU A N 1
ATOM 907 C CA . LEU A 1 118 ? 17.375 2.107 3.891 1 98.69 118 LEU A CA 1
ATOM 908 C C . LEU A 1 118 ? 17.578 3.555 3.459 1 98.69 118 LEU A C 1
ATOM 910 O O . LEU A 1 118 ? 17.5 4.469 4.281 1 98.69 118 LEU A O 1
ATOM 914 N N . LEU A 1 119 ? 17.828 3.756 2.211 1 98.5 119 LEU A N 1
ATOM 915 C CA . LEU A 1 119 ? 18.078 5.098 1.692 1 98.5 119 LEU A CA 1
ATOM 916 C C . LEU A 1 119 ? 16.797 5.93 1.709 1 98.5 119 LEU A C 1
ATOM 918 O O . LEU A 1 119 ? 16.797 7.062 2.195 1 98.5 119 LEU A O 1
ATOM 922 N N . VAL A 1 120 ? 15.742 5.34 1.15 1 98.69 120 VAL A N 1
ATOM 923 C CA . VAL A 1 120 ? 14.484 6.07 1.062 1 98.69 120 VAL A CA 1
ATOM 924 C C . VAL A 1 120 ? 13.906 6.273 2.461 1 98.69 120 VAL A C 1
ATOM 926 O O . VAL A 1 120 ? 13.484 7.379 2.811 1 98.69 120 VAL A O 1
ATOM 929 N N . GLY A 1 121 ? 13.844 5.133 3.209 1 98.81 121 GLY A N 1
ATOM 930 C CA . GLY A 1 121 ? 13.352 5.23 4.574 1 98.81 121 GLY A CA 1
ATOM 931 C C . GLY A 1 121 ? 14.18 6.164 5.438 1 98.81 121 GLY A C 1
ATOM 932 O O . GLY A 1 121 ? 13.633 6.91 6.254 1 98.81 121 GLY A O 1
ATOM 933 N N . GLY A 1 122 ? 15.469 6.113 5.301 1 98.69 122 GLY A N 1
ATOM 934 C CA . GLY A 1 122 ? 16.344 7.031 6.02 1 98.69 122 GLY A CA 1
ATOM 935 C C . GLY A 1 122 ? 16.094 8.484 5.664 1 98.69 122 GLY A C 1
ATOM 936 O O . GLY A 1 122 ? 16.156 9.359 6.531 1 98.69 122 GLY A O 1
ATOM 937 N N . TRP A 1 123 ? 15.891 8.781 4.328 1 98.62 123 TRP A N 1
ATOM 938 C CA . TRP A 1 123 ? 15.539 10.125 3.867 1 98.62 123 TRP A CA 1
ATOM 939 C C . TRP A 1 123 ? 14.336 10.664 4.629 1 98.62 123 TRP A C 1
ATOM 941 O O . TRP A 1 123 ? 14.344 11.812 5.078 1 98.62 123 TRP A O 1
ATOM 951 N N . GLY A 1 124 ? 13.305 9.797 4.742 1 98.69 124 GLY A N 1
ATOM 952 C CA . GLY A 1 124 ? 12.109 10.188 5.477 1 98.69 124 GLY A CA 1
ATOM 953 C C . GLY A 1 124 ? 12.352 10.344 6.965 1 98.69 124 GLY A C 1
ATOM 954 O O . GLY A 1 124 ? 11.898 11.32 7.566 1 98.69 124 GLY A O 1
ATO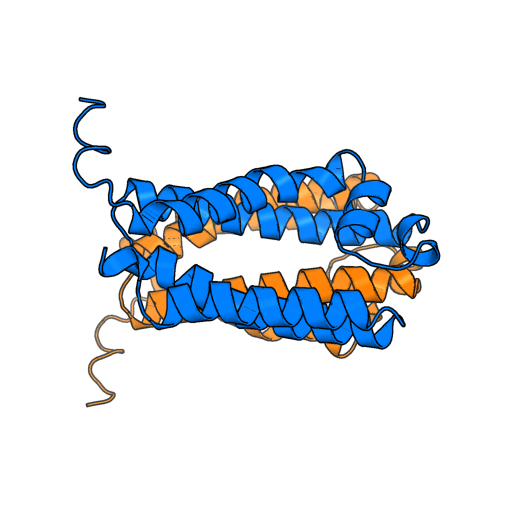M 955 N N . LEU A 1 125 ? 13.055 9.391 7.574 1 98.5 125 LEU A N 1
ATOM 956 C CA . LEU A 1 125 ? 13.297 9.398 9.016 1 98.5 125 LEU A CA 1
ATOM 957 C C . LEU A 1 125 ? 14.078 10.641 9.43 1 98.5 125 LEU A C 1
ATOM 959 O O . LEU A 1 125 ? 13.852 11.188 10.508 1 98.5 125 LEU A O 1
ATOM 963 N N . LEU A 1 126 ? 14.977 11.094 8.578 1 98.31 126 LEU A N 1
ATOM 964 C CA . LEU A 1 126 ? 15.805 12.25 8.875 1 98.31 126 LEU A CA 1
ATOM 965 C C . LEU A 1 126 ? 15.078 13.547 8.5 1 98.31 126 LEU A C 1
ATOM 967 O O . LEU A 1 126 ? 15.586 14.641 8.758 1 98.31 126 LEU A O 1
ATOM 971 N N . GLY A 1 127 ? 13.914 13.422 7.93 1 98.19 127 GLY A N 1
ATOM 972 C CA . GLY A 1 127 ? 13.125 14.594 7.566 1 98.19 127 GLY A CA 1
ATOM 973 C C . GLY A 1 127 ? 13.797 15.461 6.52 1 98.19 127 GLY A C 1
ATOM 974 O O . GLY A 1 127 ? 13.766 16.688 6.605 1 98.19 127 GLY A O 1
ATOM 975 N N . LEU A 1 128 ? 14.406 14.875 5.523 1 97.44 128 LEU A N 1
ATOM 976 C CA . LEU A 1 128 ? 15.227 15.633 4.582 1 97.44 128 LEU A CA 1
ATOM 977 C C . LEU A 1 128 ? 14.352 16.422 3.613 1 97.44 128 LEU A C 1
ATOM 979 O O . LEU A 1 128 ? 14.766 17.469 3.102 1 97.44 128 LEU A O 1
ATOM 983 N N . THR A 1 129 ? 13.18 15.938 3.367 1 96.94 129 THR A N 1
ATOM 984 C CA . THR A 1 129 ? 12.25 16.719 2.551 1 96.94 129 THR A CA 1
ATOM 985 C C . THR A 1 129 ? 11.797 17.969 3.295 1 96.94 129 THR A C 1
ATOM 987 O O . THR A 1 129 ? 11.734 19.047 2.715 1 96.94 129 THR A O 1
ATOM 990 N N . SER A 1 130 ? 11.5 17.844 4.562 1 95.81 130 SER A N 1
ATOM 991 C CA . SER A 1 130 ? 11.023 18.938 5.402 1 95.81 130 SER A CA 1
ATOM 992 C C . SER A 1 130 ? 12.125 19.953 5.672 1 95.81 130 SER A C 1
ATOM 994 O O . SER A 1 130 ? 11.859 21.141 5.824 1 95.81 130 SER A O 1
ATOM 996 N N . ARG A 1 131 ? 13.281 19.469 5.707 1 92.88 131 ARG A N 1
ATOM 997 C CA . ARG A 1 131 ? 14.406 20.328 6.047 1 92.88 131 ARG A CA 1
ATOM 998 C C . ARG A 1 131 ? 14.891 21.094 4.82 1 92.88 131 ARG A C 1
ATOM 1000 O O . ARG A 1 131 ? 15.602 22.094 4.949 1 92.88 131 ARG A O 1
ATOM 1007 N N . GLY A 1 132 ? 14.578 20.578 3.646 1 85.75 132 GLY A N 1
ATOM 1008 C CA . GLY A 1 132 ? 15.008 21.219 2.416 1 85.75 132 GLY A CA 1
ATOM 1009 C C . GLY A 1 132 ? 14.117 22.375 2.002 1 85.75 132 GLY A C 1
ATOM 1010 O O . GLY A 1 132 ? 14.602 23.469 1.691 1 85.75 132 GLY A O 1
ATOM 1011 N N . MET B 1 1 ? 2.191 13.109 31.547 1 28.27 1 MET B N 1
ATOM 1012 C CA . MET B 1 1 ? 2.322 13.828 30.281 1 28.27 1 MET B CA 1
ATOM 1013 C C . MET B 1 1 ? 1.704 13.031 29.125 1 28.27 1 MET B C 1
ATOM 1015 O O . MET B 1 1 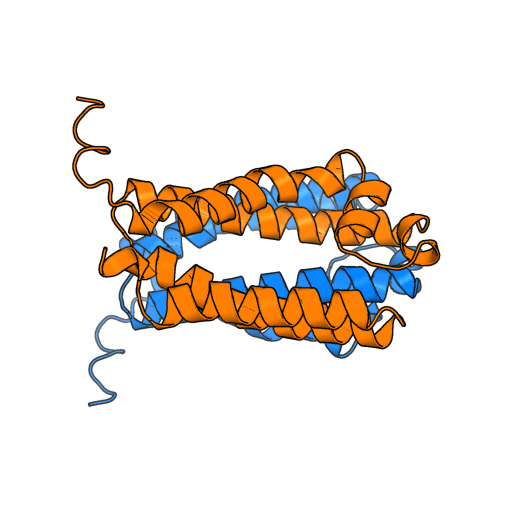? 1.859 13.391 27.969 1 28.27 1 MET B O 1
ATOM 1019 N N . ALA B 1 2 ? 1.52 11.781 29.234 1 43.06 2 ALA B N 1
ATOM 1020 C CA . ALA B 1 2 ? 0.801 10.836 28.375 1 43.06 2 ALA B CA 1
ATOM 1021 C C . ALA B 1 2 ? -0.656 11.258 28.203 1 43.06 2 ALA B C 1
ATOM 1023 O O . ALA B 1 2 ? -1.418 10.594 27.484 1 43.06 2 ALA B O 1
ATOM 1024 N N . SER B 1 3 ? -1.293 11.977 29.047 1 40.97 3 SER B N 1
ATOM 1025 C CA . SER B 1 3 ? -2.637 12.539 29.156 1 40.97 3 SER B CA 1
ATOM 1026 C C . SER B 1 3 ? -2.988 13.391 27.953 1 40.97 3 SER B C 1
ATOM 1028 O O . SER B 1 3 ? -4.133 13.828 27.797 1 40.97 3 SER B O 1
ATOM 1030 N N . GLY B 1 4 ? -2.064 14.281 27.469 1 40.06 4 GLY B N 1
ATOM 1031 C CA . GLY B 1 4 ? -2.285 15.32 26.469 1 40.06 4 GLY B CA 1
ATOM 1032 C C . GLY B 1 4 ? -2.727 14.773 25.125 1 40.06 4 GLY B C 1
ATOM 1033 O O . GLY B 1 4 ? -3.07 15.539 24.219 1 40.06 4 GLY B O 1
ATOM 1034 N N . ALA B 1 5 ? -2.164 13.703 24.656 1 46.56 5 ALA B N 1
ATOM 1035 C CA . ALA B 1 5 ? -2.465 13.18 23.328 1 46.56 5 ALA B CA 1
ATOM 1036 C C . ALA B 1 5 ? -3.951 12.859 23.172 1 46.56 5 ALA B C 1
ATOM 1038 O O . ALA B 1 5 ? -4.508 12.938 22.078 1 46.56 5 ALA B O 1
ATOM 1039 N N . PHE B 1 6 ? -4.625 12.258 24.266 1 51.62 6 PHE B N 1
ATOM 1040 C CA . PHE B 1 6 ? -5.988 11.75 24.359 1 51.62 6 PHE B CA 1
ATOM 1041 C C . PHE B 1 6 ? -6.984 12.898 24.469 1 51.62 6 PHE B C 1
ATOM 1043 O O . PHE B 1 6 ? -8.164 12.672 24.75 1 51.62 6 PHE B O 1
ATOM 1050 N N . SER B 1 7 ? -6.523 14.047 24.875 1 55.41 7 SER B N 1
ATOM 1051 C CA . SER B 1 7 ? -7.512 15.055 25.25 1 55.41 7 SER B CA 1
ATOM 1052 C C . SER B 1 7 ? -8.438 15.383 24.078 1 55.41 7 SER B C 1
ATOM 1054 O O . SER B 1 7 ? -9.578 15.805 24.297 1 55.41 7 SER B O 1
ATOM 1056 N N . SER B 1 8 ? -8.031 15.117 22.766 1 75.62 8 SER B N 1
ATOM 1057 C CA . SER B 1 8 ? -8.891 15.602 21.688 1 75.62 8 SER B CA 1
ATOM 1058 C C . SER B 1 8 ? -9.609 14.445 21 1 75.62 8 SER B C 1
ATOM 1060 O O . SER B 1 8 ? -9.828 14.477 19.781 1 75.62 8 SER B O 1
ATOM 1062 N N . PHE B 1 9 ? -9.922 13.305 21.828 1 88.06 9 PHE B N 1
ATOM 1063 C CA . PHE B 1 9 ? -10.641 12.203 21.203 1 88.06 9 PHE B CA 1
ATOM 1064 C C . PHE B 1 9 ? -12.086 12.594 20.891 1 88.06 9 PHE B C 1
ATOM 1066 O O . PHE B 1 9 ? -12.727 13.273 21.703 1 88.06 9 PHE B O 1
ATOM 1073 N N . SER B 1 10 ? -12.594 12.32 19.766 1 93.25 10 SER B N 1
ATOM 1074 C CA . SER B 1 10 ? -13.969 12.461 19.281 1 93.25 10 SER B CA 1
ATOM 1075 C C . SER B 1 10 ? -14.523 11.133 18.781 1 93.25 10 SER B C 1
ATOM 1077 O O . SER B 1 10 ? -13.773 10.289 18.297 1 93.25 10 SER B O 1
ATOM 1079 N N . PRO B 1 11 ? -15.781 10.852 19.062 1 94.31 11 PRO B N 1
ATOM 1080 C CA . PRO B 1 11 ? -16.375 9.625 18.531 1 94.31 11 PRO B CA 1
ATOM 1081 C C . PRO B 1 11 ? -16.172 9.469 17.031 1 94.31 11 PRO B C 1
ATOM 1083 O O . PRO B 1 11 ? -16.172 8.344 16.516 1 94.31 11 PRO B O 1
ATOM 1086 N N . TRP B 1 12 ? -15.977 10.586 16.328 1 96.06 12 TRP B N 1
ATOM 1087 C CA . TRP B 1 12 ? -15.734 10.57 14.898 1 96.06 12 TRP B CA 1
ATOM 1088 C C . TRP B 1 12 ? -14.375 9.938 14.586 1 96.06 12 TRP B C 1
ATOM 1090 O O . TRP B 1 12 ? -14.078 9.625 13.43 1 96.06 12 TRP B O 1
ATOM 1100 N N . HIS B 1 13 ? -13.617 9.656 15.555 1 98 13 HIS B N 1
ATOM 1101 C CA . HIS B 1 13 ? -12.281 9.094 15.375 1 98 13 HIS B CA 1
ATOM 1102 C C . HIS B 1 13 ? -12.312 7.57 15.453 1 98 13 HIS B C 1
ATOM 1104 O O . HIS B 1 13 ? -11.32 6.91 15.125 1 98 13 HIS B O 1
ATOM 1110 N N . ILE B 1 14 ? -13.422 6.992 15.844 1 97.5 14 ILE B N 1
ATOM 1111 C CA . ILE B 1 14 ? -13.508 5.555 16.078 1 97.5 14 ILE B CA 1
ATOM 1112 C C . ILE B 1 14 ? -13.344 4.812 14.742 1 97.5 14 ILE B C 1
ATOM 1114 O O . ILE B 1 14 ? -12.516 3.906 14.633 1 97.5 14 ILE B O 1
ATOM 1118 N N . PRO B 1 15 ? -14.07 5.18 13.656 1 97.81 15 PRO B N 1
ATOM 1119 C CA . PRO B 1 15 ? -13.938 4.438 12.398 1 97.81 15 PRO B CA 1
ATOM 1120 C C . PRO B 1 15 ? -12.516 4.484 11.836 1 97.81 15 PRO B C 1
ATOM 1122 O O . PRO B 1 15 ? -11.938 3.443 11.516 1 97.81 15 PRO B O 1
ATOM 1125 N N . PRO B 1 16 ? -11.867 5.652 11.797 1 98.5 16 PRO B N 1
ATOM 1126 C CA . PRO B 1 16 ? -10.5 5.645 11.266 1 98.5 16 PRO B CA 1
ATOM 1127 C C . PRO B 1 16 ? -9.531 4.848 12.141 1 98.5 16 PRO B C 1
ATOM 1129 O O . PRO B 1 16 ? -8.617 4.203 11.625 1 98.5 16 PRO B O 1
ATOM 1132 N N . LEU B 1 17 ? -9.711 4.875 13.414 1 98.44 17 LEU B N 1
ATOM 1133 C CA . LEU B 1 17 ? -8.82 4.125 14.289 1 98.44 17 LEU B CA 1
ATOM 1134 C C . LEU B 1 17 ? -9.031 2.623 14.125 1 98.44 17 LEU B C 1
ATOM 1136 O O . LEU B 1 17 ? -8.078 1.844 14.219 1 98.44 17 LEU B O 1
ATOM 1140 N N . PHE B 1 18 ? -10.25 2.254 13.898 1 98.62 18 PHE B N 1
ATOM 1141 C CA . PHE B 1 18 ? -10.539 0.854 13.609 1 98.62 18 PHE B CA 1
ATOM 1142 C C . PHE B 1 18 ? -9.852 0.419 12.32 1 98.62 18 PHE B C 1
ATOM 1144 O O . PHE B 1 18 ? -9.211 -0.633 12.273 1 98.62 18 PHE B O 1
ATOM 1151 N N . ILE B 1 19 ? -9.992 1.201 11.266 1 98.75 19 ILE B N 1
ATOM 1152 C CA . ILE B 1 19 ? -9.391 0.893 9.969 1 98.75 19 ILE B CA 1
ATOM 1153 C C . ILE B 1 19 ? -7.867 0.85 10.102 1 98.75 19 ILE B C 1
ATOM 1155 O O . ILE B 1 19 ? -7.219 -0.065 9.586 1 98.75 19 ILE B O 1
ATOM 1159 N N . ALA B 1 20 ? -7.316 1.842 10.797 1 98.88 20 ALA B N 1
ATOM 1160 C CA . ALA B 1 20 ? -5.875 1.887 11.016 1 98.88 20 ALA B CA 1
ATOM 1161 C C . ALA B 1 20 ? -5.383 0.608 11.688 1 98.88 20 ALA B C 1
ATOM 1163 O O . ALA B 1 20 ? -4.367 0.038 11.281 1 98.88 20 ALA B O 1
ATOM 1164 N N . SER B 1 21 ? -6.121 0.158 12.711 1 98.81 21 SER B N 1
ATOM 1165 C CA . SER B 1 21 ? -5.746 -1.051 13.438 1 98.81 21 SER B CA 1
ATOM 1166 C C . SER B 1 21 ? -5.891 -2.291 12.562 1 98.81 21 SER B C 1
ATOM 1168 O O . SER B 1 21 ? -5.012 -3.154 12.547 1 98.81 21 SER B O 1
ATOM 1170 N N . ALA B 1 22 ? -6.988 -2.35 11.859 1 98.69 22 ALA B N 1
ATOM 1171 C CA . ALA B 1 22 ? -7.238 -3.484 10.969 1 98.69 22 ALA B CA 1
ATOM 1172 C C . ALA B 1 22 ? -6.164 -3.584 9.891 1 98.69 22 ALA B C 1
ATOM 1174 O O . ALA B 1 22 ? -5.719 -4.68 9.547 1 98.69 22 ALA B O 1
ATOM 1175 N N . PHE B 1 23 ? -5.781 -2.453 9.359 1 98.88 23 PHE B N 1
ATOM 1176 C CA . PHE B 1 23 ? -4.762 -2.438 8.312 1 98.88 23 PHE B CA 1
ATOM 1177 C C . PHE B 1 23 ? -3.398 -2.811 8.883 1 98.88 23 PHE B C 1
ATOM 1179 O O . PHE B 1 23 ? -2.648 -3.57 8.266 1 98.88 23 PHE B O 1
ATOM 1186 N N . THR B 1 24 ? -3.055 -2.283 10.062 1 98.81 24 THR B N 1
ATOM 1187 C CA . THR B 1 24 ? -1.769 -2.574 10.688 1 98.81 24 THR B CA 1
ATOM 1188 C C . THR B 1 24 ? -1.621 -4.07 10.945 1 98.81 24 THR B C 1
ATOM 1190 O O . THR B 1 24 ? -0.647 -4.688 10.508 1 98.81 24 THR B O 1
ATOM 1193 N N . LEU B 1 25 ? -2.619 -4.629 11.609 1 98.38 25 LEU B N 1
ATOM 1194 C CA . LEU B 1 25 ? -2.543 -6.027 12.016 1 98.38 25 LEU B CA 1
ATOM 1195 C C . LEU B 1 25 ? -2.906 -6.949 10.852 1 98.38 25 LEU B C 1
ATOM 1197 O O . LEU B 1 25 ? -2.279 -7.996 10.664 1 98.38 25 LEU B O 1
ATOM 1201 N N . GLY B 1 26 ? -3.963 -6.555 10.117 1 98.25 26 GLY B N 1
ATOM 1202 C CA . GLY B 1 26 ? -4.363 -7.352 8.969 1 98.25 26 GLY B CA 1
ATOM 1203 C C . GLY B 1 26 ? -3.283 -7.453 7.91 1 98.25 26 GLY B C 1
ATOM 1204 O O . GLY B 1 26 ? -3.189 -8.461 7.207 1 98.25 26 GLY B O 1
ATOM 1205 N N . GLY B 1 27 ? -2.486 -6.387 7.734 1 98.62 27 GLY B N 1
ATOM 1206 C CA . GLY B 1 27 ? -1.397 -6.367 6.77 1 98.62 27 GLY B CA 1
ATOM 1207 C C . GLY B 1 27 ? -0.299 -7.363 7.09 1 98.62 27 GLY B C 1
ATOM 1208 O O . GLY B 1 27 ? 0.535 -7.672 6.234 1 98.62 27 GLY B O 1
ATOM 1209 N N . LEU B 1 28 ? -0.329 -7.93 8.273 1 98.62 28 LEU B N 1
ATOM 1210 C CA . LEU B 1 28 ? 0.69 -8.891 8.672 1 98.62 28 LEU B CA 1
ATOM 1211 C C . LEU B 1 28 ? 0.21 -10.32 8.438 1 98.62 28 LEU B C 1
ATOM 1213 O O . LEU B 1 28 ? 1.014 -11.258 8.414 1 98.62 28 LEU B O 1
ATOM 1217 N N . LEU B 1 29 ? -1.062 -10.477 8.266 1 98.75 29 LEU B N 1
ATOM 1218 C CA . LEU B 1 29 ? -1.646 -11.805 8.148 1 98.75 29 LEU B CA 1
ATOM 1219 C C . LEU B 1 29 ? -1.056 -12.547 6.953 1 98.75 29 LEU B C 1
ATOM 1221 O O . LEU B 1 29 ? -0.775 -13.75 7.039 1 98.75 29 LEU B O 1
ATOM 1225 N N . PRO B 1 30 ? -0.842 -11.961 5.75 1 98.81 30 PRO B N 1
ATOM 1226 C CA . PRO B 1 30 ? -0.284 -12.688 4.605 1 98.81 30 PRO B CA 1
ATOM 1227 C C . PRO B 1 30 ? 1.099 -13.266 4.891 1 98.81 30 PRO B C 1
ATOM 1229 O O . PRO B 1 30 ? 1.518 -14.227 4.234 1 98.81 30 PRO B O 1
ATOM 1232 N N . PHE B 1 31 ? 1.844 -12.711 5.848 1 98.69 31 PHE B N 1
ATOM 1233 C CA . PHE B 1 31 ? 3.152 -13.242 6.215 1 98.69 31 PHE B CA 1
ATOM 1234 C C . PHE B 1 31 ? 3.006 -14.477 7.098 1 98.69 31 PHE B C 1
ATOM 1236 O O . PHE B 1 31 ? 3.863 -15.359 7.082 1 98.69 31 PHE B O 1
ATOM 1243 N N . LEU B 1 32 ? 1.957 -14.547 7.863 1 98.5 32 LEU B N 1
ATOM 1244 C CA . LEU B 1 32 ? 1.745 -15.617 8.828 1 98.5 32 LEU B CA 1
ATOM 1245 C C . LEU B 1 32 ? 0.962 -16.766 8.203 1 98.5 32 LEU B C 1
ATOM 1247 O O . LEU B 1 32 ? 1.297 -17.938 8.406 1 98.5 32 LEU B O 1
ATOM 1251 N N . ASN B 1 33 ? -0.055 -16.469 7.539 1 98.75 33 ASN B N 1
ATOM 1252 C CA . ASN B 1 33 ? -0.937 -17.422 6.871 1 98.75 33 ASN B CA 1
ATOM 1253 C C . ASN B 1 33 ? -1.496 -16.859 5.57 1 98.75 33 ASN B C 1
ATOM 1255 O O . ASN B 1 33 ? -2.633 -16.391 5.535 1 98.75 33 ASN B O 1
ATOM 1259 N N . PRO B 1 34 ? -0.681 -16.969 4.531 1 98.62 34 PRO B N 1
ATOM 1260 C CA . PRO B 1 34 ? -1.077 -16.312 3.283 1 98.62 34 PRO B CA 1
ATOM 1261 C C . PRO B 1 34 ? -2.355 -16.906 2.691 1 98.62 34 PRO B C 1
ATOM 1263 O O . PRO B 1 34 ? -3.172 -16.172 2.125 1 98.62 34 PRO B O 1
ATOM 1266 N N . ALA B 1 35 ? -2.57 -18.203 2.805 1 98.75 35 ALA B N 1
ATOM 1267 C CA . ALA B 1 35 ? -3.795 -18.797 2.283 1 98.75 35 ALA B CA 1
ATOM 1268 C C . ALA B 1 35 ? -5.027 -18.219 2.971 1 98.75 35 ALA B C 1
ATOM 1270 O O . ALA B 1 35 ? -6.012 -17.875 2.309 1 98.75 35 ALA B O 1
ATOM 1271 N N . ARG B 1 36 ? -4.945 -18.125 4.277 1 98.69 36 ARG B N 1
ATOM 1272 C CA . ARG B 1 36 ? -6.051 -17.531 5.031 1 98.69 36 ARG B CA 1
ATOM 1273 C C . ARG B 1 36 ? -6.273 -16.078 4.641 1 98.69 36 ARG B C 1
ATOM 1275 O O . ARG B 1 36 ? -7.414 -15.633 4.516 1 98.69 36 ARG B O 1
ATOM 1282 N N . ALA B 1 37 ? -5.207 -15.328 4.516 1 98.88 37 ALA B N 1
ATOM 1283 C CA . ALA B 1 37 ? -5.301 -13.922 4.129 1 98.88 37 ALA B CA 1
ATOM 1284 C C . ALA B 1 37 ? -6.008 -13.773 2.785 1 98.88 37 ALA B C 1
ATOM 1286 O O . ALA B 1 37 ? -6.867 -12.898 2.623 1 98.88 37 ALA B O 1
ATOM 1287 N N . ILE B 1 38 ? -5.633 -14.617 1.82 1 98.88 38 ILE B N 1
ATOM 1288 C CA . ILE B 1 38 ? -6.207 -14.547 0.481 1 98.88 38 ILE B CA 1
ATOM 1289 C C . ILE B 1 38 ? -7.691 -14.914 0.538 1 98.88 38 ILE B C 1
ATOM 1291 O O . ILE B 1 38 ? -8.523 -14.266 -0.106 1 98.88 38 ILE B O 1
ATOM 1295 N N . ARG B 1 39 ? -8.039 -15.875 1.41 1 98.62 39 ARG B N 1
ATOM 1296 C CA . ARG B 1 39 ? -9.438 -16.25 1.597 1 98.62 39 ARG B CA 1
ATOM 1297 C C . ARG B 1 39 ? -10.234 -15.109 2.217 1 98.62 39 ARG B C 1
ATOM 1299 O O . ARG B 1 39 ? -11.352 -14.82 1.792 1 98.62 39 ARG B O 1
ATOM 1306 N N . GLU B 1 40 ? -9.656 -14.5 3.209 1 97.94 40 GLU B N 1
ATOM 1307 C CA . GLU B 1 40 ? -10.328 -13.383 3.875 1 97.94 40 GLU B CA 1
ATOM 1308 C C . GLU B 1 40 ? -10.508 -12.203 2.926 1 97.94 40 GLU B C 1
ATOM 1310 O O . GLU B 1 40 ? -11.484 -11.453 3.035 1 97.94 40 GLU B O 1
ATOM 1315 N N . PHE B 1 41 ? -9.594 -12.07 2.07 1 98.75 41 PHE B N 1
ATOM 1316 C CA . PHE B 1 41 ? -9.719 -11.047 1.042 1 98.75 41 PHE B CA 1
ATOM 1317 C C . PHE B 1 41 ? -10.883 -11.352 0.112 1 98.75 41 PHE B C 1
ATOM 1319 O O . PHE B 1 41 ? -11.516 -10.438 -0.427 1 98.75 41 PHE B O 1
ATOM 1326 N N . GLY B 1 42 ? -11.18 -12.625 -0.079 1 98.38 42 GLY B N 1
ATOM 1327 C CA . GLY B 1 42 ? -12.344 -13.039 -0.849 1 98.38 42 GLY B CA 1
ATOM 1328 C C . GLY B 1 42 ? -11.984 -13.656 -2.188 1 98.38 42 GLY B C 1
ATOM 1329 O O . GLY B 1 42 ? -12.852 -13.867 -3.035 1 98.38 42 GLY B O 1
ATOM 1330 N N . LEU B 1 43 ? -10.742 -14 -2.42 1 98.81 43 LEU B N 1
ATOM 1331 C CA . LEU B 1 43 ? -10.336 -14.586 -3.691 1 98.81 43 LEU B CA 1
ATOM 1332 C C . LEU B 1 43 ? -10.57 -16.094 -3.697 1 98.81 43 LEU B C 1
ATOM 1334 O O . LEU B 1 43 ? -10.68 -16.719 -2.637 1 98.81 43 LEU B O 1
ATOM 1338 N N . PRO B 1 44 ? -10.719 -16.656 -4.891 1 98.75 44 PRO B N 1
ATOM 1339 C CA . PRO B 1 44 ? -11.062 -18.078 -4.992 1 98.75 44 PRO B CA 1
ATOM 1340 C C . PRO B 1 44 ? -10.008 -18.984 -4.371 1 98.75 44 PRO B C 1
ATOM 1342 O O . PRO B 1 44 ? -8.844 -18.594 -4.25 1 98.75 44 PRO B O 1
ATOM 1345 N N . GLU B 1 45 ? -10.477 -20.188 -4.055 1 98.62 45 GLU B N 1
ATOM 1346 C CA . GLU B 1 45 ? -9.641 -21.172 -3.395 1 98.62 45 GLU B CA 1
ATOM 1347 C C . GLU B 1 45 ? -8.414 -21.516 -4.238 1 98.62 45 GLU B C 1
ATOM 1349 O O . GLU B 1 45 ? -7.34 -21.797 -3.703 1 98.62 45 GLU B O 1
ATOM 1354 N N . GLY B 1 46 ? -8.531 -21.547 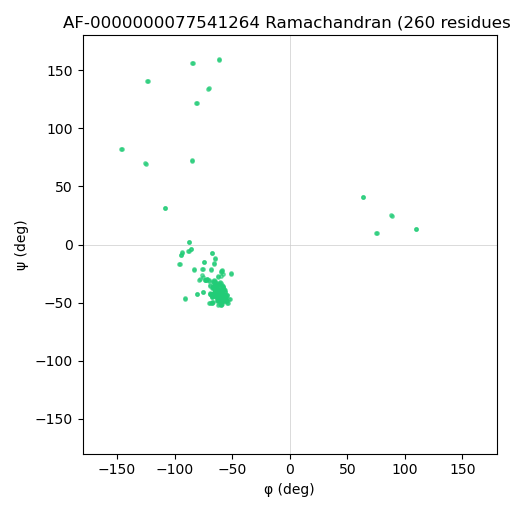-5.57 1 98.5 46 GLY B N 1
ATOM 1355 C CA . GLY B 1 46 ? -7.402 -21.812 -6.445 1 98.5 46 GLY B CA 1
ATOM 1356 C C . GLY B 1 46 ? -6.262 -20.828 -6.266 1 98.5 46 GLY B C 1
ATOM 1357 O O . GLY B 1 46 ? -5.094 -21.203 -6.379 1 98.5 46 GLY B O 1
ATOM 1358 N N . ILE B 1 47 ? -6.641 -19.625 -6.035 1 98.81 47 ILE B N 1
ATOM 1359 C CA . ILE B 1 47 ? -5.629 -18.609 -5.777 1 98.81 47 ILE B CA 1
ATOM 1360 C C . ILE B 1 47 ? -5.074 -18.781 -4.367 1 98.81 47 ILE B C 1
ATOM 1362 O O . ILE B 1 47 ? -3.859 -18.703 -4.156 1 98.81 47 ILE B O 1
ATOM 1366 N N . ALA B 1 48 ? -5.938 -19.062 -3.438 1 98.81 48 ALA B N 1
ATOM 1367 C CA . ALA B 1 48 ? -5.531 -19.203 -2.041 1 98.81 48 ALA B CA 1
ATOM 1368 C C . ALA B 1 48 ? -4.543 -20.359 -1.871 1 98.81 48 ALA B C 1
ATOM 1370 O O . ALA B 1 48 ? -3.6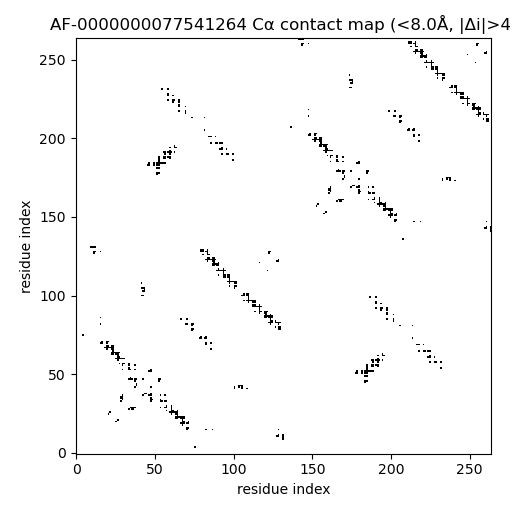76 -20.312 -0.995 1 98.81 48 ALA B O 1
ATOM 1371 N N . ARG B 1 49 ? -4.598 -21.297 -2.682 1 98.44 49 ARG B N 1
ATOM 1372 C CA . ARG B 1 49 ? -3.742 -22.469 -2.543 1 98.44 49 ARG B CA 1
ATOM 1373 C C . ARG B 1 49 ? -2.461 -22.312 -3.357 1 98.44 49 ARG B C 1
ATOM 1375 O O . ARG B 1 49 ? -1.543 -23.125 -3.242 1 98.44 49 ARG B O 1
ATOM 1382 N N . SER B 1 50 ? -2.367 -21.297 -4.145 1 98.69 50 SER B N 1
ATOM 1383 C CA . SER B 1 50 ? -1.231 -21.094 -5.039 1 98.69 50 SER B CA 1
ATOM 1384 C C . SER B 1 50 ? -0.044 -20.5 -4.293 1 98.69 50 SER B C 1
ATOM 1386 O O . SER B 1 50 ? -0.121 -19.375 -3.791 1 98.69 50 SER B O 1
ATOM 1388 N N . GLN B 1 51 ? 1.044 -21.172 -4.312 1 98.12 51 GLN B N 1
ATOM 1389 C CA . GLN B 1 51 ? 2.236 -20.719 -3.602 1 98.12 51 GLN B CA 1
ATOM 1390 C C . GLN B 1 51 ? 2.779 -19.422 -4.199 1 98.12 51 GLN B C 1
ATOM 1392 O O . GLN B 1 51 ? 3.131 -18.5 -3.471 1 98.12 51 GLN B O 1
ATOM 1397 N N . PRO B 1 52 ? 2.848 -19.266 -5.5 1 98.56 52 PRO B N 1
ATOM 1398 C CA . PRO B 1 52 ? 3.273 -17.984 -6.07 1 98.56 52 PRO B CA 1
ATOM 1399 C C . PRO B 1 52 ? 2.383 -16.828 -5.637 1 98.56 52 PRO B C 1
ATOM 1401 O O . PRO B 1 52 ? 2.875 -15.711 -5.422 1 98.56 52 PRO B O 1
ATOM 1404 N N . ALA B 1 53 ? 1.154 -17.109 -5.5 1 98.88 53 ALA B N 1
ATOM 1405 C CA . ALA B 1 53 ? 0.229 -16.062 -5.051 1 98.88 53 ALA B CA 1
ATOM 1406 C C . ALA B 1 53 ? 0.528 -15.648 -3.615 1 98.88 53 ALA B C 1
ATOM 1408 O O . ALA B 1 53 ? 0.319 -14.492 -3.244 1 98.88 53 ALA B O 1
ATOM 1409 N N . HIS B 1 54 ? 0.999 -16.578 -2.879 1 98.88 54 HIS B N 1
ATOM 1410 C CA . HIS B 1 54 ? 1.304 -16.297 -1.481 1 98.88 54 HIS B CA 1
ATOM 1411 C C . HIS B 1 54 ? 2.381 -15.227 -1.359 1 98.88 54 HIS B C 1
ATOM 1413 O O . HIS B 1 54 ? 2.248 -14.297 -0.559 1 98.88 54 HIS B O 1
ATOM 1419 N N . THR B 1 55 ? 3.426 -15.367 -2.086 1 98.88 55 THR B N 1
ATOM 1420 C CA . THR B 1 55 ? 4.508 -14.391 -2.055 1 98.88 55 THR B CA 1
ATOM 1421 C C . THR B 1 55 ? 4 -13.008 -2.463 1 98.88 55 THR B C 1
ATOM 1423 O O . THR B 1 55 ? 4.273 -12.016 -1.784 1 98.88 55 THR B O 1
ATOM 1426 N N . CYS B 1 56 ? 3.234 -12.938 -3.502 1 98.94 56 CYS B N 1
ATOM 1427 C CA . CYS B 1 56 ? 2.725 -11.672 -4.012 1 98.94 56 CYS B CA 1
ATOM 1428 C C . CYS B 1 56 ? 1.754 -11.039 -3.023 1 98.94 56 CYS B C 1
ATOM 1430 O O . CYS B 1 56 ? 1.742 -9.82 -2.854 1 98.94 56 CYS B O 1
ATOM 1432 N N . PHE B 1 57 ? 0.993 -11.859 -2.383 1 98.94 57 PHE B N 1
ATOM 1433 C CA . PHE B 1 57 ? 0.014 -11.328 -1.44 1 98.94 57 PHE B CA 1
ATOM 1434 C C . PHE B 1 57 ? 0.698 -10.828 -0.175 1 98.94 57 PHE B C 1
ATOM 1436 O O . PHE B 1 57 ? 0.213 -9.898 0.472 1 98.94 57 PHE B O 1
ATOM 1443 N N . ALA B 1 58 ? 1.808 -11.453 0.177 1 98.94 58 ALA B N 1
ATOM 1444 C CA . ALA B 1 58 ? 2.586 -10.945 1.303 1 98.94 58 ALA B CA 1
ATOM 1445 C C . ALA B 1 58 ? 3.166 -9.57 0.992 1 98.94 58 ALA B C 1
ATOM 1447 O O . ALA B 1 58 ? 3.23 -8.703 1.868 1 98.94 58 ALA B O 1
ATOM 1448 N N . VAL B 1 59 ? 3.6 -9.312 -0.231 1 98.94 59 VAL B N 1
ATOM 1449 C CA . VAL B 1 59 ? 4.062 -7.988 -0.638 1 98.94 59 VAL B CA 1
ATOM 1450 C C . VAL B 1 59 ? 2.938 -6.969 -0.464 1 98.94 59 VAL B C 1
ATOM 1452 O O . VAL B 1 59 ? 3.152 -5.883 0.077 1 98.94 59 VAL B O 1
ATOM 1455 N N . TYR B 1 60 ? 1.771 -7.355 -0.918 1 98.88 60 TYR B N 1
ATOM 1456 C CA . TYR B 1 60 ? 0.576 -6.547 -0.708 1 98.88 60 TYR B CA 1
ATOM 1457 C C . TYR B 1 60 ? 0.371 -6.254 0.772 1 98.88 60 TYR B C 1
ATOM 1459 O O . TYR B 1 60 ? 0.107 -5.109 1.153 1 98.88 60 TYR B O 1
ATOM 1467 N N . GLY B 1 61 ? 0.454 -7.27 1.603 1 98.88 61 GLY B N 1
ATOM 1468 C CA . GLY B 1 61 ? 0.227 -7.129 3.031 1 98.88 61 GLY B CA 1
ATOM 1469 C C . GLY B 1 61 ? 1.123 -6.086 3.68 1 98.88 61 GLY B C 1
ATOM 1470 O O . GLY B 1 61 ? 0.681 -5.332 4.547 1 98.88 61 GLY B O 1
ATOM 1471 N N . SER B 1 62 ? 2.352 -6.047 3.299 1 98.88 62 SER B N 1
ATOM 1472 C CA . SER B 1 62 ? 3.283 -5.078 3.865 1 98.88 62 SER B CA 1
ATOM 1473 C C . SER B 1 62 ? 2.85 -3.648 3.561 1 98.88 62 SER B C 1
ATOM 1475 O O . SER B 1 62 ? 3 -2.758 4.398 1 98.88 62 SER B O 1
ATOM 1477 N N . ARG B 1 63 ? 2.33 -3.389 2.354 1 98.88 63 ARG B N 1
ATOM 1478 C CA . ARG B 1 63 ? 1.865 -2.049 2.01 1 98.88 63 ARG B CA 1
ATOM 1479 C C . ARG B 1 63 ? 0.642 -1.665 2.836 1 98.88 63 ARG B C 1
ATOM 1481 O O . ARG B 1 63 ? 0.453 -0.493 3.168 1 98.88 63 ARG B O 1
ATOM 1488 N N . VAL B 1 64 ? -0.204 -2.686 3.055 1 98.88 64 VAL B N 1
ATOM 1489 C CA . VAL B 1 64 ? -1.391 -2.447 3.871 1 98.88 64 VAL B CA 1
ATOM 1490 C C . VAL B 1 64 ? -0.975 -2.088 5.297 1 98.88 64 VAL B C 1
ATOM 1492 O O . VAL B 1 64 ? -1.531 -1.168 5.898 1 98.88 64 VAL B O 1
ATOM 1495 N N . SER B 1 65 ? -0.039 -2.791 5.816 1 98.81 65 SER B N 1
ATOM 1496 C CA . SER B 1 65 ? 0.453 -2.484 7.156 1 98.81 65 SER B CA 1
ATOM 1497 C C . SER B 1 65 ? 1.05 -1.082 7.219 1 98.81 65 SER B C 1
ATOM 1499 O O . SER B 1 65 ? 0.884 -0.375 8.211 1 98.81 65 SER B O 1
ATOM 1501 N N . ILE B 1 66 ? 1.777 -0.664 6.207 1 98.88 66 ILE B N 1
ATOM 1502 C CA . ILE B 1 66 ? 2.344 0.679 6.137 1 98.88 66 ILE B CA 1
ATOM 1503 C C . ILE B 1 66 ? 1.222 1.714 6.191 1 98.88 66 ILE B C 1
ATOM 1505 O O . ILE B 1 66 ? 1.317 2.707 6.918 1 98.88 66 ILE B O 1
ATOM 1509 N N . MET B 1 67 ? 0.175 1.491 5.449 1 98.88 67 MET B N 1
ATOM 1510 C CA . MET B 1 67 ? -0.96 2.41 5.465 1 98.88 67 MET B CA 1
ATOM 1511 C C . MET B 1 67 ? -1.576 2.494 6.855 1 98.88 67 MET B C 1
ATOM 1513 O O . MET B 1 67 ? -1.865 3.586 7.348 1 98.88 67 MET B O 1
ATOM 1517 N N . GLY B 1 68 ? -1.753 1.339 7.469 1 98.88 68 GLY B N 1
ATOM 1518 C CA . GLY B 1 68 ? -2.301 1.329 8.812 1 98.88 68 GLY B CA 1
ATOM 1519 C C . GLY B 1 68 ? -1.45 2.094 9.812 1 98.88 68 GLY B C 1
ATOM 1520 O O . GLY B 1 68 ? -1.962 2.932 10.555 1 98.88 68 GLY B O 1
ATOM 1521 N N . VAL B 1 69 ? -0.207 1.866 9.82 1 98.94 69 VAL B N 1
ATOM 1522 C CA . VAL B 1 69 ? 0.713 2.518 10.75 1 98.94 69 VAL B CA 1
ATOM 1523 C C . VAL B 1 69 ? 0.754 4.016 10.469 1 98.94 69 VAL B C 1
ATOM 1525 O O . VAL B 1 69 ? 0.792 4.828 11.398 1 98.94 69 VAL B O 1
ATOM 1528 N N . SER B 1 70 ? 0.798 4.367 9.172 1 98.88 70 SER B N 1
ATOM 1529 C CA . SER B 1 70 ? 0.767 5.785 8.82 1 98.88 70 SER B CA 1
ATOM 1530 C C . SER B 1 70 ? -0.47 6.469 9.398 1 98.88 70 SER B C 1
ATOM 1532 O O . SER B 1 70 ? -0.386 7.582 9.914 1 98.88 70 SER B O 1
ATOM 1534 N N . MET B 1 71 ? -1.602 5.793 9.281 1 98.88 71 MET B N 1
ATOM 1535 C CA . MET B 1 71 ? -2.84 6.359 9.805 1 98.88 71 MET B CA 1
ATOM 1536 C C . MET B 1 71 ? -2.744 6.57 11.312 1 98.88 71 MET B C 1
ATOM 1538 O O . MET B 1 71 ? -3.146 7.613 11.828 1 98.88 71 MET B O 1
ATOM 1542 N N . TRP B 1 72 ? -2.174 5.621 12 1 98.75 72 TRP B N 1
ATOM 1543 C CA . TRP B 1 72 ? -1.971 5.754 13.438 1 98.75 72 TRP B CA 1
ATOM 1544 C C . TRP B 1 72 ? -1.052 6.93 13.75 1 98.75 72 TRP B C 1
ATOM 1546 O O . TRP B 1 72 ? -1.326 7.715 14.656 1 98.75 72 TRP B O 1
ATOM 1556 N N . ILE B 1 73 ? 0.012 7.066 13.055 1 98.75 73 ILE B N 1
ATOM 1557 C CA . ILE B 1 73 ? 0.978 8.133 13.297 1 98.75 73 ILE B CA 1
ATOM 1558 C C . ILE B 1 73 ? 0.314 9.492 13.078 1 98.75 73 ILE B C 1
ATOM 1560 O O . ILE B 1 73 ? 0.453 10.398 13.906 1 98.75 73 ILE B O 1
ATOM 1564 N N . PHE B 1 74 ? -0.371 9.57 11.969 1 98.5 74 PHE B N 1
ATOM 1565 C CA . PHE B 1 74 ? -1.034 10.836 11.688 1 98.5 74 PHE B CA 1
ATOM 1566 C C . PHE B 1 74 ? -2.047 11.172 12.773 1 98.5 74 PHE B C 1
ATOM 1568 O O . PHE B 1 74 ? -2.154 12.328 13.195 1 98.5 74 PHE B O 1
ATOM 1575 N N . TYR B 1 75 ? -2.75 10.195 13.242 1 98.31 75 TYR B N 1
ATOM 1576 C CA . TYR B 1 75 ? -3.721 10.422 14.297 1 98.31 75 TYR B CA 1
ATOM 1577 C C . TYR B 1 75 ? -3.037 10.93 15.562 1 98.31 75 TYR B C 1
ATOM 1579 O O . TYR B 1 75 ? -3.473 11.914 16.156 1 98.31 75 TYR B O 1
ATOM 1587 N N . LEU B 1 76 ? -2.012 10.312 15.953 1 97.31 76 LEU B N 1
ATOM 1588 C CA . LEU B 1 76 ? -1.324 10.633 17.203 1 97.31 76 LEU B CA 1
ATOM 1589 C C . LEU B 1 76 ? -0.657 12.008 17.109 1 97.31 76 LEU B C 1
ATOM 1591 O O . LEU B 1 76 ? -0.464 12.672 18.125 1 97.31 76 LEU B O 1
ATOM 1595 N N . ARG B 1 77 ? -0.401 12.469 15.883 1 96.75 77 ARG B N 1
ATOM 1596 C CA . ARG B 1 77 ? 0.189 13.781 15.648 1 96.75 77 ARG B CA 1
ATOM 1597 C C . ARG B 1 77 ? -0.888 14.852 15.562 1 96.75 77 ARG B C 1
ATOM 1599 O O . ARG B 1 77 ? -0.58 16.031 15.391 1 96.75 77 ARG B O 1
ATOM 1606 N N . GLY B 1 78 ? -2.113 14.438 15.586 1 96.31 78 GLY B N 1
ATOM 1607 C CA . GLY B 1 78 ? -3.209 15.375 15.383 1 96.31 78 GLY B CA 1
ATOM 1608 C C . GLY B 1 78 ? -3.379 15.797 13.938 1 96.31 78 GLY B C 1
ATOM 1609 O O . GLY B 1 78 ? -4.035 16.797 13.648 1 96.31 78 GLY B O 1
ATOM 1610 N N . ASP B 1 79 ? -2.67 15.117 13.094 1 97.31 79 ASP B N 1
ATOM 1611 C CA . ASP B 1 79 ? -2.762 15.406 11.672 1 97.31 79 ASP B CA 1
ATOM 1612 C C . ASP B 1 79 ? -3.932 14.664 11.031 1 97.31 79 ASP B C 1
ATOM 1614 O O . ASP B 1 79 ? -3.732 13.812 10.164 1 97.31 79 ASP B O 1
ATOM 1618 N N . PHE B 1 80 ? -5.152 15.125 11.352 1 97.88 80 PHE B N 1
ATOM 1619 C CA . PHE B 1 80 ? -6.359 14.43 10.922 1 97.88 80 PHE B CA 1
ATOM 1620 C C . PHE B 1 80 ? -6.59 14.617 9.43 1 97.88 80 PHE B C 1
ATOM 1622 O O . PHE B 1 80 ? -7.16 13.75 8.766 1 97.88 80 PHE B O 1
ATOM 1629 N N . LYS B 1 81 ? -6.16 15.719 8.93 1 98.06 81 LYS B N 1
ATOM 1630 C CA . LYS B 1 81 ? -6.316 15.969 7.5 1 98.06 81 LYS B CA 1
ATOM 1631 C C . LYS B 1 81 ? -5.559 14.93 6.676 1 98.06 81 LYS B C 1
ATOM 1633 O O . LYS B 1 81 ? -6.078 14.422 5.68 1 98.06 81 LYS B O 1
ATOM 1638 N N . SER B 1 82 ? -4.289 14.625 7.039 1 98.5 82 SER B N 1
ATOM 1639 C CA . SER B 1 82 ? -3.502 13.609 6.348 1 98.5 82 SER B CA 1
ATOM 1640 C C . SER B 1 82 ? -4.141 12.227 6.484 1 98.5 82 SER B C 1
ATOM 1642 O O . SER B 1 82 ? -4.141 11.438 5.535 1 98.5 82 SER B O 1
ATOM 1644 N N . LEU B 1 83 ? -4.645 11.945 7.688 1 98.62 83 LEU B N 1
ATOM 1645 C CA . LEU B 1 83 ? -5.363 10.695 7.902 1 98.62 83 LEU B CA 1
ATOM 1646 C C . LEU B 1 83 ? -6.574 10.594 6.984 1 98.62 83 LEU B C 1
ATOM 1648 O O . LEU B 1 83 ? -6.793 9.57 6.336 1 98.62 83 LEU B O 1
ATOM 1652 N N . ASP B 1 84 ? -7.355 11.695 6.867 1 98.88 84 ASP B N 1
ATOM 1653 C CA . ASP B 1 84 ? -8.516 11.734 5.98 1 98.88 84 ASP B CA 1
ATOM 1654 C C . ASP B 1 84 ? -8.102 11.555 4.523 1 98.88 84 ASP B C 1
ATOM 1656 O O . ASP B 1 84 ? -8.82 10.938 3.738 1 98.88 84 ASP B O 1
ATOM 1660 N N . THR B 1 85 ? -6.992 12.125 4.188 1 98.88 85 THR B N 1
ATOM 1661 C CA . THR B 1 85 ? -6.488 11.992 2.826 1 98.88 85 THR B CA 1
ATOM 1662 C C . THR B 1 85 ? -6.215 10.531 2.496 1 98.88 85 THR B C 1
ATOM 1664 O O . THR B 1 85 ? -6.609 10.039 1.434 1 98.88 85 THR B O 1
ATOM 1667 N N . LEU B 1 86 ? -5.492 9.789 3.395 1 98.88 86 LEU B N 1
ATOM 1668 C CA . LEU B 1 86 ? -5.227 8.375 3.164 1 98.88 86 LEU B CA 1
ATOM 1669 C C . LEU B 1 86 ? -6.531 7.594 3.039 1 98.88 86 LEU B C 1
ATOM 1671 O O . LEU B 1 86 ? -6.664 6.738 2.16 1 98.88 86 LEU B O 1
ATOM 1675 N N . MET B 1 87 ? -7.477 7.883 3.926 1 98.88 87 MET B N 1
ATOM 1676 C CA . MET B 1 87 ? -8.758 7.188 3.877 1 98.88 87 MET B CA 1
ATOM 1677 C C . MET B 1 87 ? -9.477 7.465 2.562 1 98.88 87 MET B C 1
ATOM 1679 O O . MET B 1 87 ? -10.078 6.562 1.975 1 98.88 87 MET B O 1
ATOM 1683 N N . ALA B 1 88 ? -9.477 8.711 2.078 1 98.94 88 ALA B N 1
ATOM 1684 C CA . ALA B 1 88 ? -10.109 9.047 0.801 1 98.94 88 ALA B CA 1
ATOM 1685 C C . ALA B 1 88 ? -9.508 8.219 -0.334 1 98.94 88 ALA B C 1
ATOM 1687 O O . ALA B 1 88 ? -10.234 7.75 -1.216 1 98.94 88 ALA B O 1
ATOM 1688 N N . LEU B 1 89 ? -8.242 8 -0.3 1 98.88 89 LEU B N 1
ATOM 1689 C CA . LEU B 1 89 ? -7.543 7.309 -1.378 1 98.88 89 LEU B CA 1
ATOM 1690 C C . LEU B 1 89 ? -7.832 5.812 -1.334 1 98.88 89 LEU B C 1
ATOM 1692 O O . LEU B 1 89 ? -7.586 5.098 -2.311 1 98.88 89 LEU B O 1
ATOM 1696 N N . LEU B 1 90 ? -8.367 5.293 -0.231 1 98.75 90 LEU B N 1
ATOM 1697 C CA . LEU B 1 90 ? -8.758 3.891 -0.157 1 98.75 90 LEU B CA 1
ATOM 1698 C C . LEU B 1 90 ? -9.914 3.594 -1.106 1 98.75 90 LEU B C 1
ATOM 1700 O O . LEU B 1 90 ? -10.195 2.432 -1.405 1 98.75 90 LEU B O 1
ATOM 1704 N N . PHE B 1 91 ? -10.562 4.668 -1.549 1 98.81 91 PHE B N 1
ATOM 1705 C CA . PHE B 1 91 ? -11.531 4.457 -2.617 1 98.81 91 PHE B CA 1
ATOM 1706 C C . PHE B 1 91 ? -10.883 3.75 -3.803 1 98.81 91 PHE B C 1
ATOM 1708 O O . PHE B 1 91 ? -11.477 2.85 -4.398 1 98.81 91 PHE B O 1
ATOM 1715 N N . TRP B 1 92 ? -9.688 4.168 -4.176 1 98.81 92 TRP B N 1
ATOM 1716 C CA . TRP B 1 92 ? -8.969 3.529 -5.273 1 98.81 92 TRP B CA 1
ATOM 1717 C C . TRP B 1 92 ? -8.695 2.061 -4.965 1 98.81 92 TRP B C 1
ATOM 1719 O O . TRP B 1 92 ? -8.773 1.208 -5.855 1 98.81 92 TRP B O 1
ATOM 1729 N N . ALA B 1 93 ? -8.32 1.702 -3.768 1 98.75 93 ALA B N 1
ATOM 1730 C CA . ALA B 1 93 ? -8.133 0.308 -3.373 1 98.75 93 ALA B CA 1
ATOM 1731 C C . ALA B 1 93 ? -9.406 -0.503 -3.6 1 98.75 93 ALA B C 1
ATOM 1733 O O . ALA B 1 93 ? -9.352 -1.632 -4.094 1 98.75 93 ALA B O 1
ATOM 1734 N N . GLY B 1 94 ? -10.539 0.098 -3.188 1 98.81 94 GLY B N 1
ATOM 1735 C CA . GLY B 1 94 ? -11.805 -0.591 -3.373 1 98.81 94 GLY B CA 1
ATOM 1736 C C . GLY B 1 94 ? -12.172 -0.79 -4.832 1 98.81 94 GLY B C 1
ATOM 1737 O O . GLY B 1 94 ? -12.75 -1.815 -5.199 1 98.81 94 GLY B O 1
ATOM 1738 N N . VAL B 1 95 ? -11.93 0.184 -5.668 1 98.81 95 VAL B N 1
ATOM 1739 C CA . VAL B 1 95 ? -12.156 0.053 -7.102 1 98.81 95 VAL B CA 1
ATOM 1740 C C . VAL B 1 95 ? -11.312 -1.093 -7.656 1 98.81 95 VAL B C 1
ATOM 1742 O O . VAL B 1 95 ? -11.828 -1.963 -8.367 1 98.81 95 VAL B O 1
ATOM 1745 N N . ALA B 1 96 ? -10.047 -1.117 -7.336 1 98.88 96 ALA B N 1
ATOM 1746 C CA . ALA B 1 96 ? -9.148 -2.168 -7.797 1 98.88 96 ALA B CA 1
ATOM 1747 C C . ALA B 1 96 ? -9.586 -3.535 -7.281 1 98.88 96 ALA B C 1
ATOM 1749 O O . ALA B 1 96 ? -9.664 -4.496 -8.047 1 98.88 96 ALA B O 1
ATOM 1750 N N . ASP B 1 97 ? -9.805 -3.605 -5.941 1 98.88 97 ASP B N 1
ATOM 1751 C CA . ASP B 1 97 ? -10.203 -4.867 -5.332 1 98.88 97 ASP B CA 1
ATOM 1752 C C . ASP B 1 97 ? -11.508 -5.383 -5.941 1 98.88 97 ASP B C 1
ATOM 1754 O O . ASP B 1 97 ? -11.648 -6.578 -6.199 1 98.88 97 ASP B O 1
ATOM 1758 N N . GLY B 1 98 ? -12.492 -4.438 -6.023 1 98.81 98 GLY B N 1
ATOM 1759 C CA . GLY B 1 98 ? -13.75 -4.828 -6.652 1 98.81 98 GLY B CA 1
ATOM 1760 C C . GLY B 1 98 ? -13.562 -5.375 -8.055 1 98.81 98 GLY B C 1
ATOM 1761 O O . GLY B 1 98 ? -14.125 -6.414 -8.406 1 98.81 98 GLY B O 1
ATOM 1762 N N . TYR B 1 99 ? -12.82 -4.719 -8.883 1 98.81 99 TYR B N 1
ATOM 1763 C CA . TYR B 1 99 ? -12.547 -5.133 -10.258 1 98.81 99 TYR B CA 1
ATOM 1764 C C . TYR B 1 99 ? -11.883 -6.5 -10.289 1 98.81 99 TYR B C 1
ATOM 1766 O O . TYR B 1 99 ? -12.289 -7.379 -11.055 1 98.81 99 TYR B O 1
ATOM 1774 N N . LEU B 1 100 ? -10.859 -6.727 -9.508 1 98.81 100 LEU B N 1
ATOM 1775 C CA . LEU B 1 100 ? -10.086 -7.965 -9.516 1 98.81 100 LEU B CA 1
ATOM 1776 C C . LEU B 1 100 ? -10.938 -9.133 -9.016 1 98.81 100 LEU B C 1
ATOM 1778 O O . LEU B 1 100 ? -10.875 -10.234 -9.57 1 98.81 100 LEU B O 1
ATOM 1782 N N . CYS B 1 101 ? -11.68 -8.883 -7.941 1 98.75 101 CYS B N 1
ATOM 1783 C CA . CYS B 1 101 ? -12.57 -9.93 -7.457 1 98.75 101 CYS B CA 1
ATOM 1784 C C . CYS B 1 101 ? -13.609 -10.297 -8.516 1 98.75 101 CYS B C 1
ATOM 1786 O O . CYS B 1 101 ? -13.922 -11.477 -8.703 1 98.75 101 CYS B O 1
ATOM 1788 N N . TRP B 1 102 ? -14.211 -9.266 -9.164 1 98.69 102 TRP B N 1
ATOM 1789 C CA . TRP B 1 102 ? -15.148 -9.523 -10.242 1 98.69 102 TRP B CA 1
ATOM 1790 C C . TRP B 1 102 ? -14.508 -10.359 -11.344 1 98.69 102 TRP B C 1
ATOM 1792 O O . TRP B 1 102 ? -15.086 -11.344 -11.805 1 98.69 102 TRP B O 1
ATOM 1802 N N . LYS B 1 103 ? -13.352 -10.039 -11.781 1 98.25 103 LYS B N 1
ATOM 1803 C CA . LYS B 1 103 ? -12.609 -10.742 -12.82 1 98.25 103 LYS B CA 1
ATOM 1804 C C . LYS B 1 103 ? -12.328 -12.188 -12.422 1 98.25 103 LYS B C 1
ATOM 1806 O O . LYS B 1 103 ? -12.289 -13.078 -13.273 1 98.25 103 LYS B O 1
ATOM 1811 N N . GLU B 1 104 ? -12.148 -12.43 -11.109 1 98.62 104 GLU B N 1
ATOM 1812 C CA . GLU B 1 104 ? -11.836 -13.766 -10.602 1 98.62 104 GLU B CA 1
ATOM 1813 C C . GLU B 1 104 ? -13.102 -14.562 -10.336 1 98.62 104 GLU B C 1
ATOM 1815 O O . GLU B 1 104 ? -13.039 -15.672 -9.789 1 98.62 104 GLU B O 1
ATOM 1820 N N . GLY B 1 105 ? -14.227 -13.992 -10.617 1 98.5 105 GLY B N 1
ATOM 1821 C CA . GLY B 1 105 ? -15.469 -14.742 -10.57 1 98.5 105 GLY B CA 1
ATOM 1822 C C . GLY B 1 105 ? -16.125 -14.734 -9.203 1 98.5 105 GLY B C 1
ATOM 1823 O O . GLY B 1 105 ? -16.859 -15.664 -8.852 1 98.5 105 GLY B O 1
ATOM 1824 N N . VAL B 1 106 ? -15.836 -13.734 -8.406 1 98.62 106 VAL B N 1
ATOM 1825 C CA . VAL B 1 106 ? -16.469 -13.633 -7.09 1 98.62 106 VAL B CA 1
ATOM 1826 C C . VAL B 1 106 ? -17.141 -12.273 -6.941 1 98.62 106 VAL B C 1
ATOM 1828 O O . VAL B 1 106 ? -16.797 -11.5 -6.047 1 98.62 106 VAL B O 1
ATOM 1831 N N . PRO B 1 107 ? -18.234 -11.992 -7.652 1 98.44 107 PRO B N 1
ATOM 1832 C CA . PRO B 1 107 ? -18.859 -10.672 -7.738 1 98.44 107 PRO B CA 1
ATOM 1833 C C . PRO B 1 107 ? -19.422 -10.188 -6.398 1 98.44 107 PRO B C 1
ATOM 1835 O O . PRO B 1 107 ? -19.484 -8.984 -6.148 1 98.44 107 PRO B O 1
ATOM 1838 N N . GLY B 1 108 ? -19.922 -11.109 -5.562 1 98.69 108 GLY B N 1
ATOM 1839 C CA . GLY B 1 108 ? -20.359 -10.695 -4.242 1 98.69 108 GLY B CA 1
ATOM 1840 C C . GLY B 1 108 ? -19.281 -10 -3.441 1 98.69 108 GLY B C 1
ATOM 1841 O O . GLY B 1 108 ? -19.516 -8.953 -2.84 1 98.69 108 GLY B O 1
ATOM 1842 N N . ARG B 1 109 ? -18.125 -10.578 -3.393 1 98.62 109 ARG B N 1
ATOM 1843 C CA . ARG B 1 109 ? -16.984 -9.969 -2.707 1 98.62 109 ARG B CA 1
ATOM 1844 C C . ARG B 1 109 ? -16.562 -8.68 -3.404 1 98.62 109 ARG B C 1
ATOM 1846 O O . ARG B 1 109 ? -16.109 -7.73 -2.75 1 98.62 109 ARG B O 1
ATOM 1853 N N . ALA B 1 110 ? -16.609 -8.688 -4.73 1 98.81 110 ALA B N 1
ATOM 1854 C CA . ALA B 1 110 ? -16.312 -7.48 -5.492 1 98.81 110 ALA B CA 1
ATOM 1855 C C . ALA B 1 110 ? -17.172 -6.309 -5.02 1 98.81 110 ALA B C 1
ATOM 1857 O O . ALA B 1 110 ? -16.656 -5.223 -4.754 1 98.81 110 ALA B O 1
ATOM 1858 N N . LEU B 1 111 ? -18.469 -6.555 -4.941 1 98.62 111 LEU B N 1
ATOM 1859 C CA . LEU B 1 111 ? -19.406 -5.527 -4.523 1 98.62 111 LEU B CA 1
ATOM 1860 C C . LEU B 1 111 ? -19.141 -5.09 -3.088 1 98.62 111 LEU B C 1
ATOM 1862 O O . LEU B 1 111 ? -19.219 -3.898 -2.773 1 98.62 111 LEU B O 1
ATOM 1866 N N . PHE B 1 112 ? -18.891 -5.988 -2.242 1 98.44 112 PHE B N 1
ATOM 1867 C CA . PHE B 1 112 ? -18.625 -5.684 -0.844 1 98.44 112 PHE B CA 1
ATOM 1868 C C . PHE B 1 112 ? -17.406 -4.766 -0.722 1 98.44 112 PHE B C 1
ATOM 1870 O O . PHE B 1 112 ? -17.469 -3.744 -0.035 1 98.44 112 PHE B O 1
ATOM 1877 N N . ARG B 1 113 ? -16.312 -5.137 -1.356 1 98.56 113 ARG B N 1
ATOM 1878 C CA . ARG B 1 113 ? -15.078 -4.371 -1.25 1 98.56 113 ARG B CA 1
ATOM 1879 C C . ARG B 1 113 ? -15.234 -2.984 -1.864 1 98.56 113 ARG B C 1
ATOM 1881 O O . ARG B 1 113 ? -14.75 -1.995 -1.312 1 98.56 113 ARG B O 1
ATOM 1888 N N . PHE B 1 114 ? -15.906 -2.951 -2.994 1 98.69 114 PHE B N 1
ATOM 1889 C CA . PHE B 1 114 ? -16.141 -1.66 -3.625 1 98.69 114 PHE B CA 1
ATOM 1890 C C . PHE B 1 114 ? -17.016 -0.78 -2.736 1 98.69 114 PHE B C 1
ATOM 1892 O O . PHE B 1 114 ? -16.703 0.388 -2.506 1 98.69 114 PHE B O 1
ATOM 1899 N N . SER B 1 115 ? -18.094 -1.3 -2.16 1 98.75 115 SER B N 1
ATOM 1900 C CA . SER B 1 115 ? -19.016 -0.526 -1.329 1 98.75 115 SER B CA 1
ATOM 1901 C C . SER B 1 115 ? -18.344 -0.076 -0.037 1 98.75 115 SER B C 1
ATOM 1903 O O . SER B 1 115 ? -18.547 1.05 0.419 1 98.75 115 SER B O 1
ATOM 1905 N N . ALA B 1 116 ? -17.594 -0.999 0.553 1 98.5 116 ALA B N 1
ATOM 1906 C CA . ALA B 1 116 ? -16.844 -0.635 1.752 1 98.5 116 ALA B CA 1
ATOM 1907 C C . ALA B 1 116 ? -15.922 0.545 1.479 1 98.5 116 ALA B C 1
ATOM 1909 O O . ALA B 1 116 ? -15.773 1.432 2.324 1 98.5 116 ALA B O 1
ATOM 1910 N N . SER B 1 117 ? -15.328 0.525 0.259 1 98.69 117 SER B N 1
ATOM 1911 C CA . SER B 1 117 ? -14.383 1.595 -0.058 1 98.69 117 SER B CA 1
ATOM 1912 C C . SER B 1 117 ? -15.109 2.92 -0.279 1 98.69 117 SER B C 1
ATOM 1914 O O . SER B 1 117 ? -14.539 3.988 -0.055 1 98.69 117 SER B O 1
ATOM 1916 N N . LEU B 1 118 ? -16.359 2.912 -0.762 1 98.69 118 LEU B N 1
ATOM 1917 C CA . LEU B 1 118 ? -17.172 4.121 -0.864 1 98.69 118 LEU B CA 1
ATOM 1918 C C . LEU B 1 118 ? -17.391 4.746 0.51 1 98.69 118 LEU B C 1
ATOM 1920 O O . LEU B 1 118 ? -17.328 5.969 0.662 1 98.69 118 LEU B O 1
ATOM 1924 N N . LEU B 1 119 ? -17.641 3.922 1.473 1 98.5 119 LEU B N 1
ATOM 1925 C CA . LEU B 1 119 ? -17.891 4.406 2.824 1 98.5 119 LEU B CA 1
ATOM 1926 C C . LEU B 1 119 ? -16.609 4.977 3.445 1 98.5 119 LEU B C 1
ATOM 1928 O O . LEU B 1 119 ? -16.625 6.086 3.982 1 98.5 119 LEU B O 1
ATOM 1932 N N . VAL B 1 120 ? -15.555 4.18 3.371 1 98.69 120 VAL B N 1
ATOM 1933 C CA . VAL B 1 120 ? -14.297 4.598 3.982 1 98.69 120 VAL B CA 1
ATOM 1934 C C . VAL B 1 120 ? -13.727 5.797 3.223 1 98.69 120 VAL B C 1
ATOM 1936 O O . VAL B 1 120 ? -13.32 6.789 3.832 1 98.69 120 VAL B O 1
ATOM 1939 N N . GLY B 1 121 ? -13.656 5.617 1.878 1 98.81 121 GLY B N 1
ATOM 1940 C CA . GLY B 1 121 ? -13.18 6.719 1.058 1 98.81 121 GLY B CA 1
ATOM 1941 C C . GLY B 1 121 ? -14.016 7.977 1.197 1 98.81 121 GLY B C 1
ATOM 1942 O O . GLY B 1 121 ? -13.477 9.086 1.23 1 98.81 121 GLY B O 1
ATOM 1943 N N . GLY B 1 122 ? -15.305 7.824 1.253 1 98.69 122 GLY B N 1
ATOM 1944 C CA . GLY B 1 122 ? -16.188 8.961 1.472 1 98.69 122 GLY B CA 1
ATOM 1945 C C . GLY B 1 122 ? -15.961 9.648 2.805 1 98.69 122 GLY B C 1
ATOM 1946 O O . GLY B 1 122 ? -16.031 10.875 2.895 1 98.69 122 GLY B O 1
ATOM 1947 N N . TRP B 1 123 ? -15.742 8.828 3.898 1 98.62 123 TRP B N 1
ATOM 1948 C CA . TRP B 1 123 ? -15.398 9.352 5.215 1 98.62 123 TRP B CA 1
ATOM 1949 C C . TRP B 1 123 ? -14.203 10.297 5.125 1 98.62 123 TRP B C 1
ATOM 1951 O O . TRP B 1 123 ? -14.219 11.391 5.699 1 98.62 123 TRP B O 1
ATOM 1961 N N . GLY B 1 124 ? -13.172 9.828 4.402 1 98.69 124 GLY B N 1
ATOM 1962 C CA . GLY B 1 124 ? -11.977 10.648 4.215 1 98.69 124 GLY B CA 1
ATOM 1963 C C . GLY B 1 124 ? -12.227 11.875 3.359 1 98.69 124 GLY B C 1
ATOM 1964 O O . GLY B 1 124 ? -11.781 12.977 3.701 1 98.69 124 GLY B O 1
ATOM 1965 N N . LEU B 1 125 ? -12.93 11.711 2.24 1 98.5 125 LEU B N 1
ATOM 1966 C CA . LEU B 1 125 ? -13.18 12.797 1.299 1 98.5 125 LEU B CA 1
ATOM 1967 C C . LEU B 1 125 ? -13.977 13.922 1.965 1 98.5 125 LEU B C 1
ATOM 1969 O O . LEU B 1 125 ? -13.758 15.102 1.671 1 98.5 125 LEU B O 1
ATOM 1973 N N . LEU B 1 126 ? -14.859 13.555 2.855 1 98.31 126 LEU B N 1
ATOM 1974 C CA . LEU B 1 126 ? -15.695 14.539 3.537 1 98.31 126 LEU B CA 1
ATOM 1975 C C . LEU B 1 126 ? -14.984 15.102 4.758 1 98.31 126 LEU B C 1
ATOM 1977 O O . LEU B 1 126 ? -15.5 16.016 5.422 1 98.31 126 LEU B O 1
ATOM 1981 N N . GLY B 1 127 ? -13.82 14.602 5.051 1 98.19 127 GLY B N 1
ATOM 1982 C CA . GLY B 1 127 ? -13.047 15.102 6.176 1 98.19 127 GLY B CA 1
ATOM 1983 C C . GLY B 1 127 ? -13.719 14.875 7.516 1 98.19 127 GLY B C 1
ATOM 1984 O O . GLY B 1 127 ? -13.695 15.742 8.391 1 98.19 127 GLY B O 1
ATOM 1985 N N . LEU B 1 128 ? -14.312 13.734 7.727 1 97.44 128 LEU B N 1
ATOM 1986 C CA . LEU B 1 128 ? -15.133 13.516 8.914 1 97.44 128 LEU B CA 1
ATOM 1987 C C . LEU B 1 128 ? -14.258 13.297 10.141 1 97.44 128 LEU B C 1
ATOM 1989 O O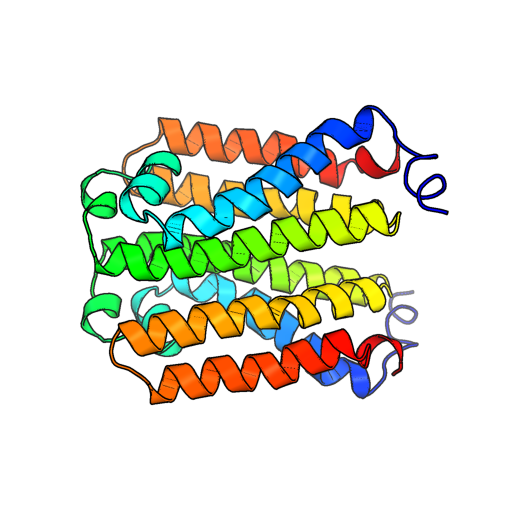 . LEU B 1 128 ? -14.68 13.578 11.266 1 97.44 128 LEU B O 1
ATOM 1993 N N . THR B 1 129 ? -13.078 12.82 9.93 1 97 129 THR B N 1
ATOM 1994 C CA . THR B 1 129 ? -12.156 12.719 11.055 1 97 129 THR B CA 1
ATOM 1995 C C . THR B 1 129 ? -11.711 14.109 11.508 1 97 129 THR B C 1
ATOM 1997 O O . THR B 1 129 ? -11.641 14.383 12.711 1 97 129 THR B O 1
ATOM 2000 N N . SER B 1 130 ? -11.422 14.984 10.594 1 95.88 130 SER B N 1
ATOM 2001 C CA . SER B 1 130 ? -10.953 16.344 10.867 1 95.88 130 SER B CA 1
ATOM 2002 C C . SER B 1 130 ? -12.062 17.203 11.453 1 95.88 130 SER B C 1
ATOM 2004 O O . SER B 1 130 ? -11.805 18.094 12.258 1 95.88 130 SER B O 1
ATOM 2006 N N . ARG B 1 131 ? -13.211 16.891 11.062 1 92.81 131 ARG B N 1
ATOM 2007 C CA . ARG B 1 131 ? -14.344 17.703 11.492 1 92.81 131 ARG B CA 1
ATOM 2008 C C . ARG B 1 131 ? -14.836 17.281 12.875 1 92.81 131 ARG B C 1
ATOM 2010 O O . ARG B 1 131 ? -15.555 18.031 13.547 1 92.81 131 ARG B O 1
ATOM 2017 N N . GLY B 1 132 ? -14.516 16.062 13.258 1 85.5 132 GLY B N 1
ATOM 2018 C CA . GLY B 1 132 ? -14.953 15.539 14.539 1 85.5 132 GLY B CA 1
ATOM 2019 C C . GLY B 1 132 ? -14.07 15.984 15.695 1 85.5 132 GLY B C 1
ATOM 2020 O O . GLY B 1 132 ? -14.562 16.5 16.703 1 85.5 132 GLY B O 1
#

Secondary structure (DSSP, 8-state):
--SSSSTT--GGGHHHHHHHHHHHHHTTHHHH-HHHHHHHHT--HHHHT-HHHHHHHHHHHHHHHHHHHHHHHHHHTT-HHHHHHHHHHHHHHHHHHHHHHHHTT-HHHHHHHHHHHHHHHHHHHTTHHHH-/--SSSGGG--GGGHHHHHHHHHHHHHTTHHHH-HHHHHHHHT--HHHHT-HHHHHHHHHHHHHHHHHHHHHHHHHHTT-HHHHHHHHHHHHHHHHHHHHHHHHTT-HHHHHHHHHHHHHHHHHHHTTHHHH-

Organism: Fusarium solani (NCBI:txid169388)

Foldseek 3Di:
DVVVLCPPDDPLCVVLLVQLVCLQVLLCCLVVQVLVSCVVLPADNVLSVDPVSSVVVNVVSVVSNVLSVVLVVCSSVVVLLVNLVSQLCCLVVLCVSLVVRVVRPNNVSSVVSNVVSCVRNVSSVVSSSVVD/DVVVLCPPDDPLCVVLLVQLVCLQVLLCCLVVQVLVSCVVLPADNVLSVDPVSSVVVNVVSVVSNVLSVVLVVCSSVVVLLVNLVSQLCCLVVLCVSLVVRVVRPNNVSSVVSNVVSCVRNVSSVVSSSVVD

Solvent-accessible surface area (backbone atoms only — not comparable to full-atom values): 12478 Å² total; per-residue (Å²): 125,79,64,70,73,64,68,77,73,36,82,49,43,50,64,60,51,50,50,20,49,47,26,35,57,55,15,46,34,20,74,77,40,28,41,59,38,36,43,72,71,46,49,50,66,76,38,29,69,31,66,49,17,30,59,29,33,26,58,25,16,41,52,37,20,42,51,9,46,48,34,48,51,25,51,73,68,67,36,30,62,62,32,16,49,55,33,27,45,37,30,56,44,12,51,51,48,14,51,52,28,38,74,65,70,30,53,69,50,9,51,48,39,30,52,51,14,51,54,46,10,46,41,15,68,69,32,42,49,57,71,74,127,81,66,69,74,64,67,78,74,36,82,49,44,50,64,59,52,50,51,20,50,47,26,34,58,55,15,46,35,21,74,76,40,28,42,59,38,35,45,72,72,47,48,53,66,73,39,30,69,30,66,50,16,31,58,29,34,26,57,25,15,42,50,37,20,44,51,9,48,48,34,47,52,25,50,72,70,66,36,29,62,63,34,15,50,56,34,26,46,37,30,56,43,12,51,50,47,15,52,52,28,38,75,66,70,31,52,69,49,9,51,49,40,30,52,52,14,51,54,46,10,45,40,14,69,69,32,43,50,58,70,76

Sequence (264 aa):
MASGAFSSFSPWHIPPLFIASAFTLGGLLPFLNPARAIREFGLPEGIARSQPAHTCFAVYGSRVSIMG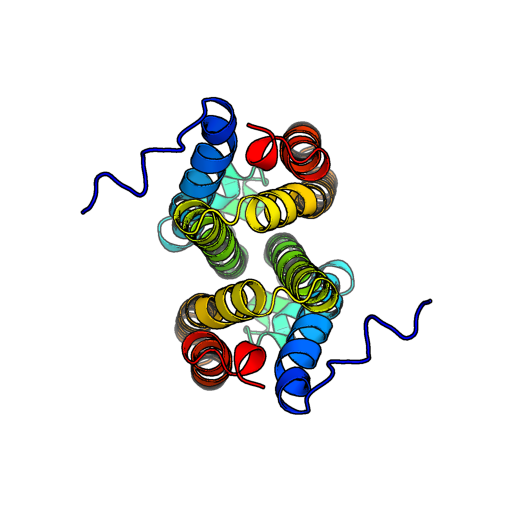VSMWIFYLRGDFKSLDTLMALLFWAGVADGYLCWKEGVPGRALFRFSASLLVGGWGLLGLTSRGMASGAFSSFSPWHIPPLFIASAFTLGGLLPFLNPARAIREFGLPEGIARSQPAHTCFAVYGSRVSIMGVSMWIFYLRGDFKSLDTLMALLFWAGVADGYLCWKEGVPGRALFRFSASLLVGGWGLLGLTSRG

InterPro domains:
  IPR025363 Protein of unknown function DUF4267 [PF14087] (20-126)

Radius of gyration: 18.22 Å; Cα contacts (8 Å, |Δi|>4): 437; chains: 2; bounding box: 41×54×48 Å

pLDDT: mean 95.17, std 12.56, range [28.27, 98.94]